Protein AF-A0A847N004-F1 (afdb_monomer)

Solvent-accessible surface area (backbone atoms only — not comparable to full-atom values): 14710 Å² total; per-residue (Å²): 108,68,41,65,79,58,73,44,60,61,60,54,52,50,46,43,52,53,26,48,40,52,33,39,75,75,58,65,40,72,88,54,76,78,58,88,82,54,52,74,67,54,53,53,53,45,54,50,20,27,63,70,52,40,75,72,11,45,68,64,54,51,54,59,49,55,48,32,73,73,62,45,57,64,92,56,49,58,38,33,96,67,40,60,55,69,101,64,70,41,46,45,25,61,45,46,36,48,36,39,22,59,65,40,82,67,69,46,58,37,38,75,77,68,44,61,78,88,49,96,88,43,38,55,48,42,25,42,49,42,55,43,39,46,35,50,46,43,38,33,52,74,68,72,43,65,74,72,68,53,48,76,60,26,66,41,95,90,41,37,60,59,52,69,74,50,50,54,48,53,35,37,56,51,12,51,53,44,17,69,73,71,75,49,94,46,49,36,66,53,39,53,51,50,13,48,48,51,56,52,51,52,52,50,50,52,27,63,79,64,76,50,82,77,96,65,66,48,69,43,62,59,45,54,69,45,29,85,61,97,54,99,60,75,40,43,38,67,54,72,57,37,46,50,30,30,52,69,42,69,78,46,99,73,55,77,80,71,73,120

Radius of gyration: 20.64 Å; Cα contacts (8 Å, |Δi|>4): 321; chains: 1; bounding box: 49×38×56 Å

Sequence (260 aa):
TRCLENGLDPVSVGSVLAWARKCRQDGLLVFLPDMQRSSAMLYLRLLDAMAFGRGTGEQLGKSLAELVSLYGGSDYAFMVQKLPLPPYDYRALPVQASLAAIGDDTLVLGELLWGNRHRRGNERRLASWALFAQTLGYAMEGVGLCPWVAISHFAHPLLHFPAFKRTKKAFAQLAELASLAEGYEIDSSWMVSYARTCLRKQRELNSRLRGKSGPYGELPDQLLVNGKSNFRSAQVVPLARLLDAYWSISSKKSYWREGK

Structure (mmCIF, N/CA/C/O backbone):
data_AF-A0A847N004-F1
#
_entry.id   AF-A0A847N004-F1
#
loop_
_atom_site.group_PDB
_atom_site.id
_atom_site.type_symbol
_atom_site.label_atom_id
_atom_site.label_alt_id
_atom_site.label_comp_id
_atom_site.label_asym_id
_atom_site.label_entity_id
_atom_site.label_seq_id
_atom_site.pdbx_PDB_ins_code
_atom_site.Cartn_x
_atom_site.Cartn_y
_atom_site.Cartn_z
_atom_site.occupancy
_atom_site.B_iso_or_equiv
_atom_site.auth_seq_id
_atom_site.auth_comp_id
_atom_site.auth_asym_id
_atom_site.auth_atom_id
_atom_site.pdbx_PDB_model_num
ATOM 1 N N . THR A 1 1 ? -5.430 16.899 8.258 1.00 75.88 1 THR A N 1
ATOM 2 C CA . THR A 1 1 ? -4.400 17.795 8.819 1.00 75.88 1 THR A CA 1
ATOM 3 C C . THR A 1 1 ? -3.912 17.299 10.166 1.00 75.88 1 THR A C 1
ATOM 5 O O . THR A 1 1 ? -2.724 17.046 10.266 1.00 75.88 1 THR A O 1
ATOM 8 N N . ARG A 1 2 ? -4.790 17.004 11.139 1.00 90.62 2 ARG A N 1
ATOM 9 C CA . ARG A 1 2 ? -4.367 16.586 12.491 1.00 90.62 2 ARG A CA 1
ATOM 10 C C . ARG A 1 2 ? -3.420 15.380 12.571 1.00 90.62 2 ARG A C 1
ATOM 12 O O . ARG A 1 2 ? -2.458 15.430 13.320 1.00 90.62 2 ARG A O 1
ATOM 19 N N . CYS A 1 3 ? -3.637 14.327 11.775 1.00 93.69 3 CYS A N 1
ATOM 20 C CA . CYS A 1 3 ? -2.689 13.203 11.732 1.00 93.69 3 CYS A CA 1
ATOM 21 C C . CYS A 1 3 ? -1.282 13.654 11.305 1.00 93.69 3 CYS A C 1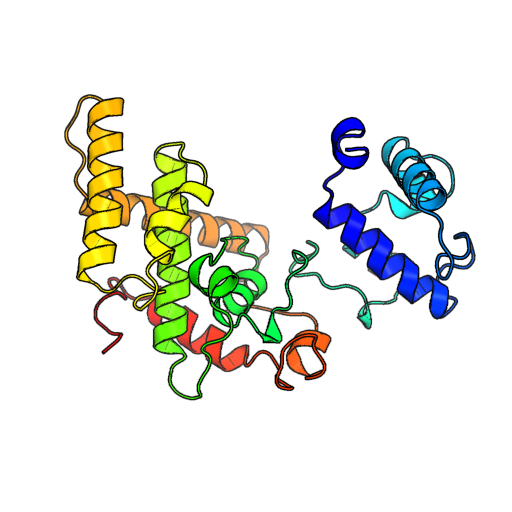
ATOM 23 O O . CYS A 1 3 ? -0.309 13.245 11.919 1.00 93.69 3 CYS A O 1
ATOM 25 N N . LEU A 1 4 ? -1.183 14.544 10.311 1.00 92.94 4 LEU A N 1
ATOM 26 C CA . LEU A 1 4 ? 0.098 15.067 9.825 1.00 92.94 4 LEU A CA 1
ATOM 27 C C . LEU A 1 4 ? 0.790 15.936 10.882 1.00 92.94 4 LEU A C 1
ATOM 29 O O . LEU A 1 4 ? 1.988 15.795 11.086 1.00 92.94 4 LEU A O 1
ATOM 33 N N . GLU A 1 5 ? 0.033 16.788 11.581 1.00 94.81 5 GLU A N 1
ATOM 34 C CA . GLU A 1 5 ? 0.546 17.617 12.687 1.00 94.81 5 GLU A CA 1
ATOM 35 C C . GLU A 1 5 ? 1.133 16.766 13.820 1.00 94.81 5 GLU A C 1
ATOM 37 O O . GLU A 1 5 ? 2.140 17.135 14.416 1.00 94.81 5 GLU A O 1
ATOM 42 N N . ASN A 1 6 ? 0.517 15.615 14.087 1.00 93.31 6 ASN A N 1
ATOM 43 C CA . ASN A 1 6 ? 0.893 14.721 15.175 1.00 93.31 6 ASN A CA 1
ATOM 44 C C . ASN A 1 6 ? 1.879 13.612 14.755 1.00 93.31 6 ASN A C 1
ATOM 46 O O . ASN A 1 6 ? 2.199 12.752 15.573 1.00 93.31 6 ASN A O 1
ATOM 50 N N . GLY A 1 7 ? 2.330 13.578 13.495 1.00 93.81 7 GLY A N 1
ATOM 51 C CA . GLY A 1 7 ? 3.219 12.522 12.990 1.00 93.81 7 GLY A CA 1
ATOM 52 C C . GLY A 1 7 ? 2.572 11.131 12.908 1.00 93.81 7 GLY A C 1
ATOM 53 O O . GLY A 1 7 ? 3.264 10.119 12.968 1.00 93.81 7 GLY A O 1
ATOM 54 N N . LEU A 1 8 ? 1.246 11.069 12.785 1.00 94.12 8 LEU A N 1
ATOM 55 C CA . LEU A 1 8 ? 0.474 9.834 12.679 1.00 94.12 8 LEU A CA 1
ATOM 56 C C . LEU A 1 8 ? 0.213 9.464 11.214 1.00 94.12 8 LEU A C 1
ATOM 58 O O . LEU A 1 8 ? -0.249 10.299 10.432 1.00 94.12 8 LEU A O 1
ATOM 62 N N . ASP A 1 9 ? 0.398 8.188 10.865 1.00 94.44 9 ASP A N 1
ATOM 63 C CA . ASP A 1 9 ? -0.035 7.662 9.567 1.00 94.44 9 ASP A CA 1
ATOM 64 C C . ASP A 1 9 ? -1.577 7.621 9.495 1.00 94.44 9 ASP A C 1
ATOM 66 O O . ASP A 1 9 ? -2.215 6.876 10.252 1.00 94.44 9 ASP A O 1
ATOM 70 N N . PRO A 1 10 ? -2.212 8.397 8.594 1.00 93.38 10 PRO A N 1
ATOM 71 C CA . PRO A 1 10 ? -3.665 8.431 8.484 1.00 93.38 10 PRO A CA 1
ATOM 72 C C . PRO A 1 10 ? -4.275 7.081 8.088 1.00 93.38 10 PRO A C 1
ATOM 74 O O . PRO A 1 10 ? -5.415 6.821 8.474 1.00 93.38 10 PRO A O 1
ATOM 77 N N . VAL A 1 11 ? -3.556 6.221 7.353 1.00 93.12 11 VAL A N 1
ATOM 78 C CA . VAL A 1 11 ? -4.071 4.898 6.959 1.00 93.12 11 VAL A CA 1
ATOM 79 C C . VAL A 1 11 ? -4.130 3.975 8.171 1.00 93.12 11 VAL A C 1
ATOM 81 O O . VAL A 1 11 ? -5.186 3.405 8.467 1.00 93.12 11 VAL A O 1
ATOM 84 N N . SER A 1 12 ? -3.031 3.874 8.917 1.00 94.44 12 SER A N 1
ATOM 85 C CA . SER A 1 12 ? -2.961 3.045 10.118 1.00 94.44 12 SER A CA 1
ATOM 86 C C . SER A 1 12 ? -3.943 3.510 11.184 1.00 94.44 12 SER A C 1
ATOM 88 O O . SER A 1 12 ? -4.726 2.708 11.696 1.00 94.44 12 SER A O 1
ATOM 90 N N . VAL A 1 13 ? -3.979 4.812 11.474 1.00 94.81 13 VAL A N 1
ATOM 91 C CA . VAL A 1 13 ? -4.887 5.348 12.493 1.00 94.81 13 VAL A CA 1
ATOM 92 C C . VAL A 1 13 ? -6.345 5.258 12.054 1.00 94.81 13 VAL A C 1
ATOM 94 O O . VAL A 1 13 ? -7.200 4.882 12.854 1.00 94.81 13 VAL A O 1
ATOM 97 N N . GLY A 1 14 ? -6.642 5.516 10.779 1.00 93.88 14 GLY A N 1
ATOM 98 C CA . GLY A 1 14 ? -7.979 5.303 10.227 1.00 93.88 14 GLY A CA 1
ATOM 99 C C . GLY A 1 14 ? -8.448 3.856 10.394 1.00 93.88 14 GLY A C 1
ATOM 100 O O . GLY A 1 14 ? -9.590 3.621 10.788 1.00 93.88 14 GLY A O 1
ATOM 101 N N . SER A 1 15 ? -7.551 2.893 10.182 1.00 95.06 15 SER A N 1
ATOM 102 C CA . SER A 1 15 ? -7.839 1.465 10.343 1.00 95.06 15 SER A CA 1
ATOM 103 C C . SER A 1 15 ? -8.070 1.075 11.803 1.00 95.06 15 SER A C 1
ATOM 105 O O . SER A 1 15 ? -9.040 0.379 12.100 1.00 95.06 15 SER A O 1
ATOM 107 N N . VAL A 1 16 ? -7.242 1.579 12.726 1.00 95.62 16 VAL A N 1
ATOM 108 C CA . VAL A 1 16 ? -7.431 1.393 14.175 1.00 95.62 16 VAL A CA 1
ATOM 109 C C . VAL A 1 16 ? -8.773 1.959 14.627 1.00 95.62 16 VAL A C 1
ATOM 111 O O . VAL A 1 16 ? -9.523 1.276 15.318 1.00 95.62 16 VAL A O 1
ATOM 114 N N . LEU A 1 17 ? -9.125 3.174 14.205 1.00 94.19 17 LEU A N 1
ATOM 115 C CA . LEU A 1 17 ? -10.390 3.807 14.579 1.00 94.19 17 LEU A CA 1
ATOM 116 C C . LEU A 1 17 ? -11.603 3.086 13.970 1.00 94.19 17 LEU A C 1
ATOM 118 O O . LEU A 1 17 ? -12.632 2.954 14.635 1.00 94.19 17 LEU A O 1
ATOM 122 N N . ALA A 1 18 ? -11.495 2.590 12.734 1.00 93.19 18 ALA A N 1
ATOM 123 C CA . ALA A 1 18 ? -12.549 1.808 12.089 1.00 93.19 18 ALA A CA 1
ATOM 124 C C . ALA A 1 18 ? -12.786 0.465 12.802 1.00 93.19 18 ALA A C 1
ATOM 126 O O . ALA A 1 18 ? -13.934 0.138 13.118 1.00 93.19 18 ALA A O 1
ATOM 127 N N . TRP A 1 19 ? -11.709 -0.264 13.115 1.00 95.44 19 TRP A N 1
ATOM 128 C CA . TRP A 1 19 ? -11.750 -1.485 13.925 1.00 95.44 19 TRP A CA 1
ATOM 129 C C . TRP A 1 19 ? -12.340 -1.200 15.309 1.00 95.44 19 TRP A C 1
ATOM 131 O O . TRP A 1 19 ? -13.322 -1.826 15.708 1.00 95.44 19 TRP A O 1
ATOM 141 N N . ALA A 1 20 ? -11.832 -0.176 15.998 1.00 94.94 20 ALA A N 1
ATOM 142 C CA . ALA A 1 20 ? -12.282 0.192 17.333 1.00 94.94 20 ALA A CA 1
ATOM 143 C C . ALA A 1 20 ? -13.770 0.561 17.352 1.00 94.94 20 ALA A C 1
ATOM 145 O O . ALA A 1 20 ? -14.485 0.217 18.292 1.00 94.94 20 ALA A O 1
ATOM 146 N N . ARG A 1 21 ? -14.276 1.213 16.295 1.00 93.81 21 ARG A N 1
ATOM 147 C CA . ARG A 1 21 ? -15.702 1.540 16.169 1.00 93.81 21 ARG A CA 1
ATOM 148 C C . ARG A 1 21 ? -16.550 0.280 16.140 1.00 93.81 21 ARG A C 1
ATOM 150 O O . ARG A 1 21 ? -17.564 0.237 16.829 1.00 93.81 21 ARG A O 1
ATOM 157 N N . LYS A 1 22 ? -16.150 -0.727 15.362 1.00 93.25 22 LYS A N 1
ATOM 158 C CA . LYS A 1 22 ? -16.869 -2.002 15.261 1.00 93.25 22 LYS A CA 1
ATOM 159 C C . LYS A 1 22 ? -16.771 -2.823 16.538 1.00 93.25 22 LYS A C 1
ATOM 161 O O . LYS A 1 22 ? -17.801 -3.184 17.093 1.00 93.25 22 LYS A O 1
ATOM 166 N N . CYS A 1 23 ? -15.579 -2.972 17.100 1.00 94.31 23 CYS A N 1
ATOM 167 C CA . CYS A 1 23 ? -15.401 -3.651 18.382 1.00 94.31 23 CYS A CA 1
ATOM 168 C C . CYS A 1 23 ? -16.174 -2.964 19.519 1.00 94.31 23 CYS A C 1
ATOM 170 O O . CYS A 1 23 ? -16.703 -3.631 20.406 1.00 94.31 23 CYS A O 1
ATOM 172 N N . ARG A 1 24 ? -16.302 -1.629 19.494 1.00 93.19 24 ARG A N 1
ATOM 173 C CA . ARG A 1 24 ? -17.131 -0.892 20.456 1.00 93.19 24 ARG A CA 1
ATOM 174 C C . ARG A 1 24 ? -18.626 -1.157 20.281 1.00 93.19 24 ARG A C 1
ATOM 176 O O . ARG A 1 24 ? -19.325 -1.198 21.295 1.00 93.19 24 ARG A O 1
ATOM 183 N N . GLN A 1 25 ? -19.103 -1.299 19.037 1.00 91.19 25 GLN A N 1
ATOM 184 C CA . GLN A 1 25 ? -20.491 -1.675 18.724 1.00 91.19 25 GLN A CA 1
ATOM 185 C C . GLN A 1 25 ? -20.829 -3.057 19.293 1.00 91.19 25 GLN A C 1
ATOM 187 O O . GLN A 1 25 ? -21.919 -3.228 19.830 1.00 91.19 25 GLN A O 1
ATOM 192 N N . ASP A 1 26 ? -19.861 -3.970 19.272 1.00 91.69 26 ASP A N 1
ATOM 193 C CA . ASP A 1 26 ? -20.005 -5.346 19.759 1.00 91.69 26 ASP A CA 1
ATOM 194 C C . ASP A 1 26 ? -19.694 -5.506 21.260 1.00 91.69 26 ASP A C 1
ATOM 196 O O . ASP A 1 26 ? -19.767 -6.603 21.804 1.00 91.69 26 ASP A O 1
ATOM 200 N N . GLY A 1 27 ? -19.344 -4.416 21.951 1.00 91.00 27 GLY A N 1
ATOM 201 C CA . GLY A 1 27 ? -19.122 -4.403 23.400 1.00 91.00 27 GLY A CA 1
ATOM 202 C C . GLY A 1 27 ? -17.706 -4.758 23.874 1.00 91.00 27 GLY A C 1
ATOM 203 O O . GLY A 1 27 ? -17.477 -4.755 25.078 1.00 91.00 27 GLY A O 1
ATOM 204 N N . LEU A 1 28 ? -16.735 -4.990 22.981 1.00 88.62 28 LEU A N 1
ATOM 205 C CA . LEU A 1 28 ? -15.357 -5.378 23.344 1.00 88.62 28 LEU A CA 1
ATOM 206 C C . LEU A 1 28 ? -14.518 -4.227 23.932 1.00 88.62 28 LEU A C 1
ATOM 208 O O . LEU A 1 28 ? -13.623 -4.456 24.739 1.00 88.62 28 LEU A O 1
ATOM 212 N N . LEU A 1 29 ? -14.800 -2.976 23.552 1.00 91.62 29 LEU A N 1
ATOM 213 C CA . LEU A 1 29 ? -13.988 -1.802 23.920 1.00 91.62 29 LEU A CA 1
ATOM 214 C C . LEU A 1 29 ? -14.751 -0.812 24.806 1.00 91.62 29 LEU A C 1
ATOM 216 O O . LEU A 1 29 ? -14.812 0.374 24.501 1.00 91.62 29 LEU A O 1
ATOM 220 N N . VAL A 1 30 ? -15.368 -1.277 25.896 1.00 89.38 30 VAL A N 1
ATOM 221 C CA . VAL A 1 30 ? -16.266 -0.455 26.743 1.00 89.38 30 VAL A CA 1
ATOM 222 C C . VAL A 1 30 ? -15.601 0.819 27.285 1.00 89.38 30 VAL A C 1
ATOM 224 O O . VAL A 1 30 ? -16.284 1.820 27.489 1.00 89.38 30 VAL A O 1
ATOM 227 N N . PHE A 1 31 ? -14.276 0.809 27.451 1.00 88.38 31 PHE A N 1
ATOM 228 C CA . PHE A 1 31 ? -13.486 1.968 27.876 1.00 88.38 31 PHE A CA 1
ATOM 229 C C . PHE A 1 31 ? -13.489 3.126 26.865 1.00 88.38 31 PHE A C 1
ATOM 231 O O . PHE A 1 31 ? -13.173 4.259 27.228 1.00 88.38 31 PHE A O 1
ATOM 238 N N . LEU A 1 32 ? -13.820 2.864 25.595 1.00 90.00 32 LEU A N 1
ATOM 239 C CA . LEU A 1 32 ? -13.938 3.910 24.591 1.00 90.00 32 LEU A CA 1
ATOM 240 C C . LEU A 1 32 ? -15.289 4.627 24.694 1.00 90.00 32 LEU A C 1
ATOM 242 O O . LEU A 1 32 ? -16.324 3.991 24.941 1.00 90.00 32 LEU A O 1
ATOM 246 N N . PRO A 1 33 ? -15.303 5.945 24.420 1.00 87.19 33 PRO A N 1
ATOM 247 C CA . PRO A 1 33 ? -16.544 6.687 24.254 1.00 87.19 33 PRO A CA 1
ATOM 248 C C . PRO A 1 33 ? -17.387 6.082 23.126 1.00 87.19 33 PRO A C 1
ATOM 250 O O . PRO A 1 33 ? -16.871 5.399 22.239 1.00 87.19 33 PRO A O 1
ATOM 253 N N . ASP A 1 34 ? -18.695 6.345 23.141 1.00 85.38 34 ASP A N 1
ATOM 254 C CA . ASP A 1 34 ? -19.564 5.892 22.058 1.00 85.38 34 ASP A CA 1
ATOM 255 C C . ASP A 1 34 ? -19.133 6.524 20.723 1.00 85.38 34 ASP A C 1
ATOM 257 O O . ASP A 1 34 ? -19.243 7.733 20.503 1.00 85.38 34 ASP A O 1
ATOM 261 N N . MET A 1 35 ? -18.631 5.676 19.824 1.00 82.88 35 MET A N 1
ATOM 262 C CA . MET A 1 35 ? -18.169 6.073 18.497 1.00 82.88 35 MET A CA 1
ATOM 263 C C . MET A 1 35 ? -19.250 5.908 17.415 1.00 82.88 35 MET A C 1
ATOM 265 O O . MET A 1 35 ? -18.986 6.128 16.232 1.00 82.88 35 MET A O 1
ATOM 269 N N . GLN A 1 36 ? -20.480 5.511 17.770 1.00 74.62 36 GLN A N 1
ATOM 270 C CA . GLN A 1 36 ? -21.579 5.379 16.810 1.00 74.62 36 GLN A CA 1
ATOM 271 C C . GLN A 1 36 ? -22.090 6.743 16.336 1.00 74.62 36 GLN A C 1
ATOM 273 O O . GLN A 1 36 ? -22.257 6.935 15.129 1.00 74.62 36 GLN A O 1
ATOM 278 N N . ARG A 1 37 ? -22.275 7.682 17.274 1.00 70.88 37 ARG A N 1
ATOM 279 C CA . ARG A 1 37 ? -22.692 9.081 17.051 1.00 70.88 37 ARG A CA 1
ATOM 280 C C . ARG A 1 37 ? -21.532 10.061 17.265 1.00 70.88 37 ARG A C 1
ATOM 282 O O . ARG A 1 37 ? -21.695 11.140 17.826 1.00 70.88 37 ARG A O 1
ATOM 289 N N . SER A 1 38 ? -20.334 9.657 16.860 1.00 70.00 38 SER A N 1
ATOM 290 C CA . SER A 1 38 ? -19.106 10.420 17.079 1.00 70.00 38 SER A CA 1
ATOM 291 C C . SER A 1 38 ? -19.111 11.748 16.318 1.00 70.00 38 SER A C 1
ATOM 293 O O . SER A 1 38 ? -19.273 11.758 15.096 1.00 70.00 38 SER A O 1
ATOM 295 N N . SER A 1 39 ? -18.850 12.850 17.021 1.00 82.50 39 SER A N 1
ATOM 296 C CA . SER A 1 39 ? -18.537 14.138 16.400 1.00 82.50 39 SER A CA 1
ATOM 297 C C . SER A 1 39 ? -17.100 14.152 15.866 1.00 82.50 39 SER A C 1
ATOM 299 O O . SER A 1 39 ? -16.238 13.417 16.353 1.00 82.50 39 SER A O 1
ATOM 301 N N . ALA A 1 40 ? -16.803 15.028 14.901 1.00 87.75 40 ALA A N 1
ATOM 302 C CA . ALA A 1 40 ? -15.429 15.243 14.431 1.00 87.75 40 ALA A CA 1
ATOM 303 C C . ALA A 1 40 ? -14.470 15.586 15.590 1.00 87.75 40 ALA A C 1
ATOM 305 O O . ALA A 1 40 ? -13.330 15.130 15.617 1.00 87.75 40 ALA A O 1
ATOM 306 N N . MET A 1 41 ? -14.966 16.315 16.596 1.00 89.62 41 MET A N 1
ATOM 307 C CA . MET A 1 41 ? -14.215 16.675 17.799 1.00 89.62 41 MET A CA 1
ATOM 308 C C . MET A 1 41 ? -13.776 15.455 18.619 1.00 89.62 41 MET A C 1
ATOM 310 O O . MET A 1 41 ? -12.682 15.459 19.179 1.00 89.62 41 MET A O 1
ATOM 314 N N . LEU A 1 42 ? -14.599 14.401 18.681 1.00 90.50 42 LEU A N 1
ATOM 315 C CA . LEU A 1 42 ? -14.232 13.166 19.375 1.00 90.50 42 LEU A CA 1
ATOM 316 C C . LEU A 1 42 ? -13.004 12.520 18.729 1.00 90.50 42 LEU A C 1
ATOM 318 O O . LEU A 1 42 ? -12.052 12.185 19.428 1.00 90.50 42 LEU A O 1
ATOM 322 N N . TYR A 1 43 ? -13.008 12.396 17.399 1.00 91.38 43 TYR A N 1
ATOM 323 C CA . TYR A 1 43 ? -11.869 11.837 16.676 1.00 91.38 43 TYR A CA 1
ATOM 324 C C . TYR A 1 43 ? -10.623 12.701 16.833 1.00 91.38 43 TYR A C 1
ATOM 326 O O . TYR A 1 43 ? -9.567 12.150 17.098 1.00 91.38 43 TYR A O 1
ATOM 334 N N . LEU A 1 44 ? -10.729 14.033 16.763 1.00 92.69 44 LEU A N 1
ATOM 335 C CA . LEU A 1 44 ? -9.575 14.915 16.991 1.00 92.69 44 LEU A CA 1
ATOM 336 C C . LEU A 1 44 ? -8.940 14.689 18.372 1.00 92.69 44 LEU A C 1
ATOM 338 O O . LEU A 1 44 ? -7.725 14.552 18.470 1.00 92.69 44 LEU A O 1
ATOM 342 N N . ARG A 1 45 ? -9.756 14.561 19.424 1.00 91.56 45 ARG A N 1
ATOM 343 C CA . ARG A 1 45 ? -9.262 14.259 20.777 1.00 91.56 45 ARG A CA 1
ATOM 344 C C . ARG A 1 45 ? -8.620 12.878 20.876 1.00 91.56 45 ARG A C 1
ATOM 346 O O . ARG A 1 45 ? -7.619 12.738 21.568 1.00 91.56 45 ARG A O 1
ATOM 353 N N . LEU A 1 46 ? -9.177 11.871 20.200 1.00 92.69 46 LEU A N 1
ATOM 354 C CA . LEU A 1 46 ? -8.581 10.534 20.147 1.00 92.69 46 LEU A CA 1
ATOM 355 C C . LEU A 1 46 ? -7.241 10.546 19.405 1.00 92.69 46 LEU A C 1
ATOM 357 O O . LEU A 1 46 ? -6.291 9.947 19.891 1.00 92.69 46 LEU A O 1
ATOM 361 N N . LEU A 1 47 ? -7.141 11.267 18.285 1.00 94.38 47 LEU A N 1
ATOM 362 C CA . LEU A 1 47 ? -5.888 11.438 17.545 1.00 94.38 47 LEU A CA 1
ATOM 363 C C . LEU A 1 47 ? -4.808 12.087 18.416 1.00 94.38 47 LEU A C 1
ATOM 365 O O . LEU A 1 47 ? -3.666 11.635 18.414 1.00 94.38 47 LEU A O 1
ATOM 369 N N . ASP A 1 48 ? -5.169 13.111 19.189 1.00 94.75 48 ASP A N 1
ATOM 370 C CA . ASP A 1 48 ? -4.246 13.753 20.129 1.00 94.75 48 ASP A CA 1
ATOM 371 C C . ASP A 1 48 ? -3.845 12.807 21.256 1.00 94.75 48 ASP A C 1
ATOM 373 O O . ASP A 1 48 ? -2.667 12.672 21.577 1.00 94.75 48 ASP A O 1
ATOM 377 N N . ALA A 1 49 ? -4.813 12.105 21.840 1.00 94.00 49 ALA A N 1
ATOM 378 C CA . ALA A 1 49 ? -4.553 11.137 22.891 1.00 94.00 49 ALA A CA 1
ATOM 379 C C . ALA A 1 49 ? -3.613 10.018 22.414 1.00 94.00 49 ALA A C 1
ATOM 381 O O . ALA A 1 49 ? -2.719 9.633 23.163 1.00 94.00 49 ALA A O 1
ATOM 382 N N . MET A 1 50 ? -3.802 9.509 21.190 1.00 95.12 50 MET A N 1
ATOM 383 C CA . MET A 1 50 ? -2.940 8.491 20.579 1.00 95.12 50 MET A CA 1
ATOM 384 C C . MET A 1 50 ? -1.522 9.020 20.371 1.00 95.12 50 MET A C 1
ATOM 386 O O . MET A 1 50 ? -0.564 8.366 20.769 1.00 95.12 50 MET A O 1
ATOM 390 N N . ALA A 1 51 ? -1.389 10.223 19.808 1.00 94.88 51 ALA A N 1
ATOM 391 C CA . ALA A 1 51 ? -0.091 10.841 19.550 1.00 94.88 51 ALA A CA 1
ATOM 392 C C . ALA A 1 51 ? 0.712 11.107 20.831 1.00 94.88 51 ALA A C 1
ATOM 394 O O . ALA A 1 51 ? 1.920 10.897 20.863 1.00 94.88 51 ALA A O 1
ATOM 395 N N . PHE A 1 52 ? 0.041 11.553 21.897 1.00 94.38 52 PHE A N 1
ATOM 396 C CA . PHE A 1 52 ? 0.685 11.868 23.174 1.00 94.38 52 PHE A CA 1
ATOM 397 C C . PHE A 1 52 ? 0.704 10.700 24.170 1.00 94.38 52 PHE A C 1
ATOM 399 O O . PHE A 1 52 ? 1.175 10.891 25.290 1.00 94.38 52 PHE A O 1
ATOM 406 N N . GLY A 1 53 ? 0.166 9.530 23.809 1.00 93.06 53 GLY A N 1
ATOM 407 C CA . GLY A 1 53 ? 0.082 8.366 24.697 1.00 93.06 53 GLY A CA 1
ATOM 408 C C . GLY A 1 53 ? -0.692 8.643 25.990 1.00 93.06 53 GLY A C 1
ATOM 409 O O . GLY A 1 53 ? -0.234 8.292 27.071 1.00 93.06 53 GLY A O 1
ATOM 410 N N . ARG A 1 54 ? -1.840 9.330 25.911 1.00 91.94 54 ARG A N 1
ATOM 411 C CA . ARG A 1 54 ? -2.623 9.749 27.090 1.00 91.94 54 ARG A CA 1
ATOM 412 C C . ARG 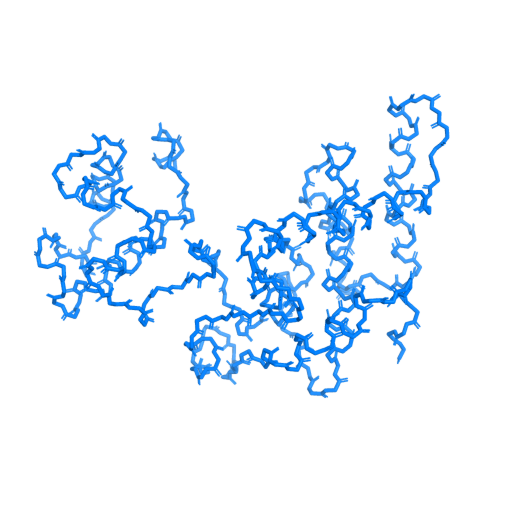A 1 54 ? -3.941 8.994 27.202 1.00 91.94 54 ARG A C 1
ATOM 414 O O . ARG A 1 54 ? -4.733 8.980 26.261 1.00 91.94 54 ARG A O 1
ATOM 421 N N . GLY A 1 55 ? -4.230 8.453 28.385 1.00 88.38 55 GLY A N 1
ATOM 422 C CA . GLY A 1 55 ? -5.519 7.827 28.693 1.00 88.38 55 GLY A CA 1
ATOM 423 C C . GLY A 1 55 ? -5.875 6.717 27.700 1.00 88.38 55 GLY A C 1
ATOM 424 O O . GLY A 1 55 ? -5.081 5.816 27.455 1.00 88.38 55 GLY A O 1
ATOM 425 N N . THR A 1 56 ? -7.050 6.798 27.070 1.00 85.81 56 THR A N 1
ATOM 426 C CA . THR A 1 56 ? -7.476 5.821 26.047 1.00 85.81 56 THR A CA 1
ATOM 427 C C . THR A 1 56 ? -6.570 5.794 24.813 1.00 85.81 56 THR A C 1
ATOM 429 O O . THR A 1 56 ? -6.514 4.787 24.109 1.00 85.81 56 THR A O 1
ATOM 432 N N . GLY A 1 57 ? -5.834 6.876 24.554 1.00 85.25 57 GLY A N 1
ATOM 433 C CA . GLY A 1 57 ? -4.873 6.956 23.465 1.00 85.25 57 GLY A CA 1
ATOM 434 C C . GLY A 1 57 ? -3.603 6.142 23.691 1.00 85.25 57 GLY A C 1
ATOM 435 O O . GLY A 1 57 ? -3.037 5.661 22.721 1.00 85.25 57 GLY A O 1
ATOM 436 N N . GLU A 1 58 ? -3.198 5.897 24.940 1.00 89.38 58 GLU A N 1
ATOM 437 C CA . GLU A 1 58 ? -2.104 4.961 25.246 1.00 89.38 58 GLU A CA 1
ATOM 438 C C . GLU A 1 58 ? -2.465 3.538 24.801 1.00 89.38 58 GLU A C 1
ATOM 440 O O . GLU A 1 58 ? -1.653 2.813 24.229 1.00 89.38 58 GLU A O 1
ATOM 445 N N . GLN A 1 59 ? -3.727 3.156 25.011 1.00 89.88 59 GLN A N 1
ATOM 446 C CA . GLN A 1 59 ? -4.234 1.852 24.603 1.00 89.88 59 GLN A CA 1
ATOM 447 C C . GLN A 1 59 ? -4.335 1.765 23.082 1.00 89.88 59 GLN A C 1
ATOM 449 O O . GLN A 1 59 ? -3.834 0.805 22.510 1.00 89.88 59 GLN A O 1
ATOM 454 N N . LEU A 1 60 ? -4.928 2.774 22.431 1.00 92.50 60 LEU A N 1
ATOM 455 C CA . LEU A 1 60 ? -5.118 2.809 20.976 1.00 92.50 60 LEU A CA 1
ATOM 456 C C . LEU A 1 60 ? -3.852 3.130 20.170 1.00 92.50 60 LEU A C 1
ATOM 458 O O . LEU A 1 60 ? -3.836 2.875 18.972 1.00 92.50 60 LEU A O 1
ATOM 462 N N . GLY A 1 61 ? -2.803 3.668 20.792 1.00 91.69 61 GLY A N 1
ATOM 463 C CA . GLY A 1 61 ? -1.540 4.026 20.137 1.00 91.69 61 GLY A CA 1
ATOM 464 C C . GLY A 1 61 ? -0.684 2.831 19.700 1.00 91.69 61 GLY A C 1
ATOM 465 O O . GLY A 1 61 ? 0.378 3.025 19.114 1.00 91.69 61 GLY A O 1
ATOM 466 N N . LYS A 1 62 ? -1.130 1.601 19.977 1.00 93.25 62 LYS A N 1
ATOM 467 C CA . LYS A 1 62 ? -0.475 0.349 19.573 1.00 93.25 62 LYS A CA 1
ATOM 468 C C . LYS A 1 62 ? -0.781 -0.015 18.120 1.00 93.25 62 LYS A C 1
ATOM 470 O O . LYS A 1 62 ? -1.728 0.492 17.516 1.00 93.25 62 LYS A O 1
ATOM 475 N N . SER A 1 63 ? -0.003 -0.939 17.555 1.00 94.00 63 SER A N 1
ATOM 476 C CA . SER A 1 63 ? -0.276 -1.449 16.207 1.00 94.00 63 SER A CA 1
ATOM 477 C C . SER A 1 63 ? -1.628 -2.175 16.150 1.00 94.00 63 SER A C 1
ATOM 479 O O . SER A 1 63 ? -2.049 -2.806 17.120 1.00 94.00 63 SER A O 1
ATOM 481 N N . LEU A 1 64 ? -2.316 -2.137 15.001 1.00 96.06 64 LEU A N 1
ATOM 482 C CA . LEU A 1 64 ? -3.605 -2.828 14.842 1.00 96.06 64 LEU A CA 1
ATOM 483 C C . LEU A 1 64 ? -3.493 -4.327 15.165 1.00 96.06 64 LEU A C 1
ATOM 485 O O . LEU A 1 64 ? -4.379 -4.888 15.802 1.00 96.06 64 LEU A O 1
ATOM 489 N N . ALA A 1 65 ? -2.388 -4.967 14.778 1.00 95.94 65 ALA A N 1
ATOM 490 C CA . ALA A 1 65 ? -2.146 -6.372 15.085 1.00 95.94 65 ALA A CA 1
ATOM 491 C C . ALA A 1 65 ? -2.037 -6.639 16.597 1.00 95.94 65 ALA A C 1
ATOM 493 O O . ALA A 1 65 ? -2.595 -7.621 17.085 1.00 95.94 65 ALA A O 1
ATOM 494 N N . GLU A 1 66 ? -1.360 -5.764 17.345 1.00 96.38 66 GLU A N 1
ATOM 495 C CA . GLU A 1 66 ? -1.305 -5.851 18.809 1.00 96.38 66 GLU A CA 1
ATOM 496 C C . GLU A 1 66 ? -2.678 -5.626 19.438 1.00 96.38 66 GLU A C 1
ATOM 498 O O . GLU A 1 66 ? -3.075 -6.379 20.322 1.00 96.38 66 GLU A O 1
ATOM 503 N N . LEU A 1 67 ? -3.432 -4.633 18.962 1.00 95.88 67 LEU A N 1
ATOM 504 C CA . LEU A 1 67 ? -4.778 -4.346 19.457 1.00 95.88 67 LEU A CA 1
ATOM 505 C C . LEU A 1 67 ? -5.724 -5.533 19.270 1.00 95.88 67 LEU A C 1
ATOM 507 O O . LEU A 1 67 ? -6.434 -5.904 20.201 1.00 95.88 67 LEU A O 1
ATOM 511 N N . VAL A 1 68 ? -5.693 -6.166 18.098 1.00 96.25 68 VAL A N 1
ATOM 512 C CA . VAL A 1 68 ? -6.484 -7.369 17.810 1.00 96.25 68 VAL A CA 1
ATOM 513 C C . VAL A 1 68 ? -6.052 -8.532 18.699 1.00 96.25 68 VAL A C 1
ATOM 515 O O . VAL A 1 68 ? -6.901 -9.261 19.203 1.00 96.25 68 VAL A O 1
ATOM 518 N N . SER A 1 69 ? -4.750 -8.689 18.948 1.00 96.19 69 SER A N 1
ATOM 519 C CA . SER A 1 69 ? -4.250 -9.716 19.867 1.00 96.19 69 SER A CA 1
ATOM 520 C C . SER A 1 69 ? -4.673 -9.477 21.320 1.00 96.19 69 SER A C 1
ATOM 522 O O . SER A 1 69 ? -4.823 -10.444 22.060 1.00 96.19 69 SER A O 1
ATOM 524 N N . LEU A 1 70 ? -4.822 -8.219 21.742 1.00 94.81 70 LEU A N 1
ATOM 525 C CA . LEU A 1 70 ? -5.178 -7.851 23.115 1.00 94.81 70 LEU A CA 1
ATOM 526 C C . LEU A 1 70 ? -6.691 -7.866 23.363 1.00 94.81 70 LEU A C 1
ATOM 528 O O . LEU A 1 70 ? -7.126 -8.258 24.441 1.00 94.81 70 LEU A O 1
ATOM 532 N N . TYR A 1 71 ? -7.483 -7.421 22.385 1.00 95.19 71 TYR A N 1
ATOM 533 C CA . TYR A 1 71 ? -8.911 -7.137 22.563 1.00 95.19 71 TYR A CA 1
ATOM 534 C C . TYR A 1 71 ? -9.834 -7.927 21.620 1.00 95.19 71 TYR A C 1
ATOM 536 O O . TYR A 1 71 ? -11.054 -7.831 21.740 1.00 95.19 71 TYR A O 1
ATOM 544 N N . GLY A 1 72 ? -9.288 -8.703 20.680 1.00 94.88 72 GLY A N 1
ATOM 545 C CA . GLY A 1 72 ? -10.059 -9.473 19.704 1.00 94.88 72 GLY A CA 1
ATOM 546 C C . GLY A 1 72 ? -10.570 -8.643 18.518 1.00 94.88 72 GLY A C 1
ATOM 547 O O . GLY A 1 72 ? -9.978 -7.640 18.118 1.00 94.88 72 GLY A O 1
ATOM 548 N N . GLY A 1 73 ? -11.672 -9.085 17.904 1.00 93.88 73 GLY A N 1
ATOM 549 C CA . GLY A 1 73 ? -12.271 -8.406 16.748 1.00 93.88 73 GLY A CA 1
ATOM 550 C C . GLY A 1 73 ? -11.485 -8.575 15.444 1.00 93.88 73 GLY A C 1
ATOM 551 O O . GLY A 1 73 ? -11.418 -7.643 14.641 1.00 93.88 73 GLY A O 1
ATOM 552 N N . SER A 1 74 ? -10.883 -9.749 15.230 1.00 93.44 74 SER A N 1
ATOM 553 C CA . SER A 1 74 ? -10.163 -10.097 13.994 1.00 93.44 74 SER A CA 1
ATOM 554 C C . SER A 1 74 ? -11.016 -9.918 12.738 1.00 93.44 74 SER A C 1
ATOM 556 O O . SER A 1 74 ? -10.498 -9.508 11.704 1.00 93.44 74 SER A O 1
ATOM 558 N N . ASP A 1 75 ? -12.328 -10.130 12.846 1.00 91.25 75 ASP A N 1
ATOM 559 C CA . ASP A 1 75 ? -13.274 -9.991 11.735 1.00 91.25 75 ASP A CA 1
ATOM 560 C C . ASP A 1 75 ? -13.333 -8.561 11.185 1.00 91.25 75 ASP A C 1
ATOM 562 O O . ASP A 1 75 ? -13.649 -8.354 10.016 1.00 91.25 75 ASP A O 1
ATOM 566 N N . TYR A 1 76 ? -13.007 -7.564 12.012 1.00 92.50 76 TYR A N 1
ATOM 567 C CA . TYR A 1 76 ? -13.001 -6.148 11.641 1.00 92.50 76 TYR A CA 1
ATOM 568 C C . TYR A 1 76 ? -11.604 -5.614 11.322 1.00 92.50 76 TYR A C 1
ATOM 570 O O . TYR A 1 76 ? -11.458 -4.440 10.977 1.00 92.50 76 TYR A O 1
ATOM 578 N N . ALA A 1 77 ? -10.573 -6.449 11.447 1.00 94.38 77 ALA A N 1
ATOM 579 C CA . ALA A 1 77 ? -9.187 -6.060 11.255 1.00 94.38 77 ALA A CA 1
ATOM 580 C C . ALA A 1 77 ? -8.734 -6.343 9.820 1.00 94.38 77 ALA A C 1
ATOM 582 O O . ALA A 1 77 ? -8.231 -7.416 9.489 1.00 94.38 77 ALA A O 1
ATOM 583 N N . PHE A 1 78 ? -8.890 -5.346 8.952 1.00 94.50 78 PHE A N 1
ATOM 584 C CA . PHE A 1 78 ? -8.435 -5.424 7.566 1.00 94.50 78 PHE A CA 1
ATOM 585 C C . PHE A 1 78 ? -6.928 -5.168 7.497 1.00 94.50 78 PHE A C 1
ATOM 587 O O . PHE A 1 78 ? -6.486 -4.037 7.309 1.00 94.50 78 PHE A O 1
ATOM 594 N N . MET A 1 79 ? -6.137 -6.223 7.673 1.00 95.00 79 MET A N 1
ATOM 595 C CA . MET A 1 79 ? -4.677 -6.164 7.651 1.00 95.00 79 MET A CA 1
ATOM 596 C C . MET A 1 79 ? -4.074 -7.359 6.916 1.00 95.00 79 MET A C 1
ATOM 598 O O . MET A 1 79 ? -4.656 -8.441 6.885 1.00 95.00 79 MET A O 1
ATOM 602 N N . VAL A 1 80 ? -2.885 -7.159 6.354 1.00 94.19 80 VAL A N 1
ATOM 603 C CA . VAL A 1 80 ? -2.036 -8.215 5.793 1.00 94.19 80 VAL A CA 1
ATOM 604 C C . VAL A 1 80 ? -0.665 -8.080 6.430 1.00 94.19 80 VAL A C 1
ATOM 606 O O . VAL A 1 80 ? -0.120 -6.981 6.503 1.00 94.19 80 VAL A O 1
ATOM 609 N N . GLN A 1 81 ? -0.107 -9.185 6.935 1.00 90.06 81 GLN A N 1
ATOM 610 C CA . GLN A 1 81 ? 1.227 -9.191 7.551 1.00 90.06 81 GLN A CA 1
ATOM 611 C C . GLN A 1 81 ? 1.400 -8.131 8.652 1.00 90.06 81 GLN A C 1
ATOM 613 O O . GLN A 1 81 ? 2.446 -7.493 8.758 1.00 90.06 81 GLN A O 1
ATOM 618 N N . LYS A 1 82 ? 0.366 -7.969 9.488 1.00 91.94 82 LYS A N 1
ATOM 619 C CA . LYS A 1 82 ? 0.287 -6.999 10.598 1.00 91.94 82 LYS A CA 1
ATOM 620 C C . LYS A 1 82 ? 0.203 -5.524 10.182 1.00 91.94 82 LYS A C 1
ATOM 622 O O . LYS A 1 82 ? 0.111 -4.671 11.062 1.00 91.94 82 LYS A O 1
ATOM 627 N N . LEU A 1 83 ? 0.190 -5.222 8.885 1.00 92.44 83 LEU A N 1
ATOM 628 C CA . LEU A 1 83 ? -0.008 -3.870 8.374 1.00 92.44 83 LEU A CA 1
ATOM 629 C C . LEU A 1 83 ? -1.459 -3.679 7.926 1.00 92.44 83 LEU A C 1
ATOM 631 O O . LEU A 1 83 ? -1.989 -4.527 7.200 1.00 92.44 83 LEU A O 1
ATOM 635 N N . PRO A 1 84 ? -2.122 -2.589 8.346 1.00 95.00 84 PRO A N 1
ATOM 636 C CA . PRO A 1 84 ? -3.460 -2.281 7.873 1.00 95.00 84 PRO A CA 1
ATOM 637 C C . PRO A 1 84 ? -3.498 -2.099 6.358 1.00 95.00 84 PRO A C 1
ATOM 639 O O . PRO A 1 84 ? -2.599 -1.508 5.759 1.00 95.00 84 PRO A O 1
ATOM 642 N N . LEU A 1 85 ? -4.559 -2.601 5.735 1.00 94.62 85 LEU A N 1
ATOM 643 C CA . LEU A 1 85 ? -4.775 -2.412 4.311 1.00 94.62 85 LEU A CA 1
ATOM 644 C C . LEU A 1 85 ? -5.202 -0.962 4.025 1.00 94.62 85 LEU A C 1
ATOM 646 O O . LEU A 1 85 ? -6.063 -0.428 4.728 1.00 94.62 85 LEU A O 1
ATOM 650 N N . PRO A 1 86 ? -4.689 -0.342 2.946 1.00 92.69 86 PRO A N 1
ATOM 651 C CA . PRO A 1 86 ? -5.235 0.906 2.426 1.00 92.69 86 PRO A CA 1
ATOM 652 C C . PRO A 1 86 ? -6.755 0.830 2.193 1.00 92.69 86 PRO A C 1
ATOM 654 O O . PRO A 1 86 ? -7.263 -0.262 1.907 1.00 92.69 86 PRO A O 1
ATOM 657 N N . PRO A 1 87 ? -7.480 1.968 2.259 1.00 90.81 87 PRO A N 1
ATOM 658 C CA . PRO A 1 87 ? -8.945 2.029 2.267 1.00 90.81 87 PRO A CA 1
ATOM 659 C C . PRO A 1 87 ? -9.557 1.829 0.870 1.00 90.81 87 PRO A C 1
ATOM 661 O O . PRO A 1 87 ? -10.337 2.645 0.378 1.00 90.81 87 PRO A O 1
ATOM 664 N N . TYR A 1 88 ? -9.198 0.728 0.220 1.00 91.06 88 TYR A N 1
ATOM 665 C CA . TYR A 1 88 ? -9.742 0.299 -1.055 1.00 91.06 88 TYR A CA 1
ATOM 666 C C . TYR A 1 88 ? -10.679 -0.890 -0.861 1.00 91.06 88 TYR A C 1
ATOM 668 O O . TYR A 1 88 ? -10.447 -1.762 -0.024 1.00 91.06 88 TYR A O 1
ATOM 676 N N . ASP A 1 89 ? -11.717 -0.974 -1.691 1.00 91.06 89 ASP A N 1
ATOM 677 C CA . ASP A 1 89 ? -12.509 -2.195 -1.778 1.00 91.06 89 ASP A CA 1
ATOM 678 C C . ASP A 1 89 ? -11.851 -3.176 -2.757 1.00 91.06 89 ASP A C 1
ATOM 680 O O . ASP A 1 89 ? -12.119 -3.178 -3.962 1.00 91.06 89 ASP A O 1
ATOM 684 N N . TYR A 1 90 ? -10.969 -4.021 -2.222 1.00 93.06 90 TYR A N 1
ATOM 685 C CA . TYR A 1 90 ? -10.183 -5.002 -2.979 1.00 93.06 90 TYR A CA 1
ATOM 686 C C . TYR A 1 90 ? -11.028 -5.983 -3.798 1.00 93.06 90 TYR A C 1
ATOM 688 O O . TYR A 1 90 ? -10.543 -6.540 -4.781 1.00 93.06 90 TYR A O 1
ATOM 696 N N . ARG A 1 91 ? -12.312 -6.162 -3.463 1.00 91.69 91 ARG A N 1
ATOM 697 C CA . ARG A 1 91 ? -13.229 -7.016 -4.233 1.00 91.69 91 ARG A CA 1
ATOM 698 C C . ARG A 1 91 ? -13.437 -6.496 -5.652 1.00 91.69 91 ARG A C 1
ATOM 700 O O . ARG A 1 91 ? -13.672 -7.288 -6.558 1.00 91.69 91 ARG A O 1
ATOM 707 N N . ALA A 1 92 ? -13.321 -5.184 -5.857 1.00 90.81 92 ALA A N 1
ATOM 708 C CA . ALA A 1 92 ? -13.385 -4.544 -7.168 1.00 90.81 92 ALA A CA 1
ATOM 709 C C . ALA A 1 92 ? -12.016 -4.291 -7.808 1.00 90.81 92 ALA A C 1
ATOM 711 O O . ALA A 1 92 ? -11.958 -3.707 -8.888 1.00 90.81 92 ALA A O 1
ATOM 712 N N . LEU A 1 93 ? -10.931 -4.718 -7.166 1.00 93.25 93 LEU A N 1
ATOM 713 C CA . LEU A 1 93 ? -9.570 -4.414 -7.587 1.00 93.25 93 LEU A CA 1
ATOM 714 C C . LEU A 1 93 ? -8.709 -5.689 -7.521 1.00 93.25 93 LEU A C 1
ATOM 716 O O . LEU A 1 93 ? -7.845 -5.799 -6.654 1.00 93.25 93 LEU A O 1
ATOM 720 N N . PRO A 1 94 ? -8.967 -6.711 -8.357 1.00 93.50 94 PRO A N 1
ATOM 721 C CA . PRO A 1 94 ? -8.254 -7.989 -8.307 1.00 93.50 94 PRO A CA 1
ATOM 722 C C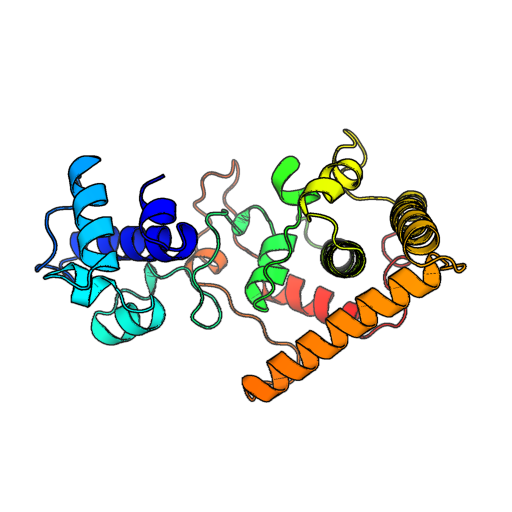 . PRO A 1 94 ? -6.727 -7.861 -8.434 1.00 93.50 94 PRO A C 1
ATOM 724 O O . PRO A 1 94 ? -6.011 -8.638 -7.803 1.00 93.50 94 PRO A O 1
ATOM 727 N N . VAL A 1 95 ? -6.203 -6.916 -9.225 1.00 94.31 95 VAL A N 1
ATOM 728 C CA . VAL A 1 95 ? -4.747 -6.731 -9.341 1.00 94.31 95 VAL A CA 1
ATOM 729 C C . VAL A 1 95 ? -4.197 -6.135 -8.048 1.00 94.31 95 VAL A C 1
ATOM 731 O O . VAL A 1 95 ? -3.271 -6.705 -7.471 1.00 94.31 95 VAL A O 1
ATOM 734 N N . GLN A 1 96 ? -4.801 -5.056 -7.545 1.00 95.56 96 GLN A N 1
ATOM 735 C CA . GLN A 1 96 ? -4.432 -4.449 -6.265 1.00 95.56 96 GLN A CA 1
ATOM 736 C C . GLN A 1 96 ? -4.553 -5.457 -5.114 1.00 95.56 96 GLN A C 1
ATOM 738 O O . GLN A 1 96 ? -3.686 -5.506 -4.250 1.00 95.56 96 GLN A O 1
ATOM 743 N N . ALA A 1 97 ? -5.589 -6.299 -5.124 1.00 95.56 97 ALA A N 1
ATOM 744 C CA . ALA A 1 97 ? -5.809 -7.352 -4.138 1.00 95.56 97 ALA A CA 1
ATOM 745 C C . ALA A 1 97 ? -4.707 -8.409 -4.173 1.00 95.56 97 ALA A C 1
ATOM 747 O O . ALA A 1 97 ? -4.245 -8.833 -3.120 1.00 95.56 97 ALA A O 1
ATOM 748 N N . SER A 1 98 ? -4.253 -8.811 -5.364 1.00 95.44 98 SER A N 1
ATOM 749 C CA . SER A 1 98 ? -3.155 -9.774 -5.494 1.00 95.44 98 SER A CA 1
ATOM 750 C C . SER A 1 98 ? -1.832 -9.239 -4.938 1.00 95.44 98 SER A C 1
ATOM 752 O O . SER A 1 98 ? -1.103 -9.991 -4.295 1.00 95.44 98 SER A O 1
ATOM 754 N N . LEU A 1 99 ? -1.549 -7.945 -5.134 1.00 95.50 99 LEU A N 1
ATOM 755 C CA . LEU A 1 99 ? -0.353 -7.288 -4.601 1.00 95.50 99 LEU A CA 1
ATOM 756 C C . LEU A 1 99 ? -0.460 -7.070 -3.088 1.00 95.50 99 LEU A C 1
ATOM 758 O O . LEU A 1 99 ? 0.426 -7.479 -2.341 1.00 95.50 99 LEU A O 1
ATOM 762 N N . ALA A 1 100 ? -1.594 -6.554 -2.615 1.00 95.94 100 ALA A N 1
ATOM 763 C CA . ALA A 1 100 ? -1.845 -6.394 -1.189 1.00 95.94 100 ALA A CA 1
ATOM 764 C C . ALA A 1 100 ? -1.745 -7.729 -0.440 1.00 95.94 100 ALA A C 1
ATOM 766 O O . ALA A 1 100 ? -1.173 -7.776 0.643 1.00 95.94 100 ALA A O 1
ATOM 767 N N . ALA A 1 101 ? -2.215 -8.828 -1.041 1.00 95.44 101 ALA A N 1
ATOM 768 C CA . ALA A 1 101 ? -2.174 -10.148 -0.420 1.00 95.44 101 ALA A CA 1
ATOM 769 C C . ALA A 1 101 ? -0.756 -10.659 -0.144 1.00 95.44 101 ALA A C 1
ATOM 771 O O . ALA A 1 101 ? -0.518 -11.384 0.823 1.00 95.44 101 ALA A O 1
ATOM 772 N N . ILE A 1 102 ? 0.199 -10.295 -1.001 1.00 93.25 102 ILE A N 1
ATOM 773 C CA . ILE A 1 102 ? 1.614 -10.629 -0.811 1.00 93.25 102 ILE A CA 1
ATOM 774 C C . ILE A 1 102 ? 2.342 -9.578 0.042 1.00 93.25 102 ILE A C 1
ATOM 776 O O . ILE A 1 102 ? 3.520 -9.758 0.358 1.00 93.25 102 ILE A O 1
ATOM 780 N N . GLY A 1 103 ? 1.637 -8.534 0.490 1.00 91.88 103 GLY A N 1
ATOM 781 C CA . GLY A 1 103 ? 2.182 -7.431 1.277 1.00 91.88 103 GLY A CA 1
ATOM 782 C C . GLY A 1 103 ? 2.950 -6.407 0.462 1.00 91.88 103 GLY A C 1
ATOM 783 O O . GLY A 1 103 ? 3.920 -5.844 0.961 1.00 91.88 103 GLY A O 1
ATOM 784 N N . ASP A 1 104 ? 2.572 -6.242 -0.800 1.00 92.75 104 ASP A N 1
ATOM 785 C CA . ASP A 1 104 ? 3.113 -5.228 -1.690 1.00 92.75 104 ASP A CA 1
ATOM 786 C C . ASP A 1 104 ? 2.117 -4.064 -1.787 1.00 92.75 104 ASP A C 1
ATOM 788 O O . ASP A 1 104 ? 0.916 -4.265 -1.994 1.00 92.75 104 ASP A O 1
ATOM 792 N N . ASP A 1 105 ? 2.617 -2.849 -1.592 1.00 90.50 105 ASP A N 1
ATOM 793 C CA . ASP A 1 105 ? 1.858 -1.601 -1.529 1.00 90.50 105 ASP A CA 1
ATOM 794 C C . ASP A 1 105 ? 1.825 -0.842 -2.864 1.00 90.50 105 ASP A C 1
ATOM 796 O O . ASP A 1 105 ? 1.255 0.250 -2.943 1.00 90.50 105 ASP A O 1
ATOM 800 N N . THR A 1 106 ? 2.360 -1.431 -3.941 1.00 93.12 106 THR A N 1
ATOM 801 C CA . THR A 1 106 ? 2.325 -0.839 -5.280 1.00 93.12 106 THR A CA 1
ATOM 802 C C . THR A 1 106 ? 0.893 -0.471 -5.664 1.00 93.12 106 THR A C 1
ATOM 804 O O . THR A 1 106 ? -0.016 -1.309 -5.689 1.00 93.12 106 THR A O 1
ATOM 807 N N . LEU A 1 107 ? 0.699 0.792 -6.043 1.00 91.44 107 LEU A N 1
ATOM 808 C CA . LEU A 1 107 ? -0.584 1.288 -6.524 1.00 91.44 107 LEU A CA 1
ATOM 809 C C . LEU A 1 107 ? -0.823 0.886 -7.979 1.00 91.44 107 LEU A C 1
ATOM 811 O O . LEU A 1 107 ? -0.089 1.260 -8.897 1.00 91.44 107 LEU A O 1
ATOM 815 N N . VAL A 1 108 ? -1.928 0.190 -8.214 1.00 91.69 108 VAL A N 1
ATOM 816 C CA . VAL A 1 108 ? -2.378 -0.193 -9.548 1.00 91.69 108 VAL A CA 1
ATOM 817 C C . VAL A 1 108 ? -3.333 0.875 -10.082 1.00 91.69 108 VAL A C 1
ATOM 819 O O . VAL A 1 108 ? -4.548 0.692 -10.156 1.00 91.69 108 VAL A O 1
ATOM 822 N N . LEU A 1 109 ? -2.774 2.022 -10.475 1.00 89.12 109 LEU A N 1
ATOM 823 C CA . LEU A 1 109 ? -3.536 3.209 -10.895 1.00 89.12 109 LEU A CA 1
ATOM 824 C C . LEU A 1 109 ? -4.544 2.925 -12.020 1.00 89.12 109 LEU A C 1
ATOM 826 O O . LEU A 1 109 ? -5.650 3.458 -12.007 1.00 89.12 109 LEU A O 1
ATOM 830 N N . GLY A 1 110 ? -4.204 2.049 -12.970 1.00 85.56 110 GLY A N 1
ATOM 831 C CA . GLY A 1 110 ? -5.132 1.644 -14.031 1.00 85.56 110 GLY A CA 1
ATOM 832 C C . GLY A 1 110 ? -6.395 0.947 -13.514 1.00 85.56 110 GLY A C 1
ATOM 833 O O . GLY A 1 110 ? -7.455 1.075 -14.118 1.00 85.56 110 GLY A O 1
ATOM 834 N N . GLU A 1 111 ? -6.315 0.237 -12.393 1.00 88.19 111 GLU A N 1
ATOM 835 C CA . GLU A 1 111 ? -7.471 -0.408 -11.771 1.00 88.19 111 GLU A CA 1
ATOM 836 C C . GLU A 1 111 ? -8.241 0.563 -10.869 1.00 88.19 111 GLU A C 1
ATOM 838 O O . GLU A 1 111 ? -9.468 0.579 -10.894 1.00 88.19 111 GLU A O 1
ATOM 843 N N . LEU A 1 112 ? -7.533 1.443 -10.154 1.00 88.00 112 LEU A N 1
ATOM 844 C CA . LEU A 1 112 ? -8.143 2.484 -9.320 1.00 88.00 112 LEU A CA 1
ATOM 845 C C . LEU A 1 112 ? -8.965 3.493 -10.138 1.00 88.00 112 LEU A C 1
ATOM 847 O O . LEU A 1 112 ? -10.034 3.909 -9.701 1.00 88.00 112 LEU A O 1
ATOM 851 N N . LEU A 1 113 ? -8.495 3.868 -11.332 1.00 85.88 113 LEU A N 1
ATOM 852 C CA . LEU A 1 113 ? -9.188 4.826 -12.201 1.00 85.88 113 LEU A CA 1
ATOM 853 C C . LEU A 1 113 ? -10.368 4.212 -12.962 1.00 85.88 113 LEU A C 1
ATOM 855 O O . LEU A 1 113 ? -11.337 4.905 -13.261 1.00 85.88 113 LEU A O 1
ATOM 859 N N . TRP A 1 114 ? -10.273 2.931 -13.327 1.00 83.56 114 TRP A N 1
ATOM 860 C CA . TRP A 1 114 ? -11.166 2.329 -14.324 1.00 83.56 114 TRP A CA 1
ATOM 861 C C . TRP A 1 114 ? -11.925 1.093 -13.831 1.00 83.56 114 TRP A C 1
ATOM 863 O O . TRP A 1 114 ? -12.719 0.527 -14.588 1.00 83.56 114 TRP A O 1
ATOM 873 N N . GLY A 1 115 ? -11.710 0.693 -12.578 1.00 80.62 115 GLY A N 1
ATOM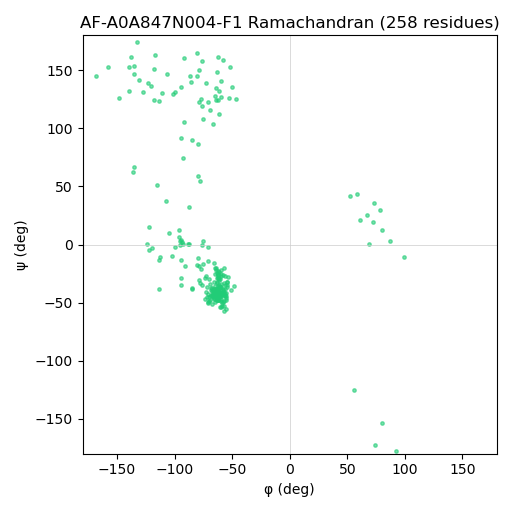 874 C CA . GLY A 1 115 ? -12.451 -0.349 -11.877 1.00 80.62 115 GLY A CA 1
ATOM 875 C C . GLY A 1 115 ? -12.136 -1.784 -12.306 1.00 80.62 115 GLY A C 1
ATOM 876 O O . GLY A 1 115 ? -11.228 -2.061 -13.097 1.00 80.62 115 GLY A O 1
ATOM 877 N N . ASN A 1 116 ? -12.932 -2.711 -11.762 1.00 80.75 116 ASN A N 1
ATOM 878 C CA . ASN A 1 116 ? -12.736 -4.149 -11.910 1.00 80.75 116 ASN A CA 1
ATOM 879 C C . ASN A 1 116 ? -12.817 -4.609 -13.372 1.00 80.75 116 ASN A C 1
ATOM 881 O O . ASN A 1 116 ? -13.789 -4.335 -14.080 1.00 80.75 116 ASN A O 1
ATOM 885 N N . ARG A 1 117 ? -11.838 -5.410 -13.799 1.00 76.75 117 ARG A N 1
ATOM 886 C CA . ARG A 1 117 ? -11.847 -6.112 -15.095 1.00 76.75 117 ARG A CA 1
ATOM 887 C C . ARG A 1 117 ? -11.720 -7.622 -14.964 1.00 76.75 117 ARG A C 1
ATOM 889 O O . ARG A 1 117 ? -11.430 -8.291 -15.958 1.00 76.75 117 ARG A O 1
ATOM 896 N N . HIS A 1 118 ? -11.915 -8.171 -13.771 1.00 84.06 118 HIS A N 1
ATOM 897 C CA . HIS A 1 118 ? -11.861 -9.604 -13.561 1.00 84.06 118 HIS A CA 1
ATOM 898 C C . HIS A 1 118 ? -12.904 -10.314 -14.421 1.00 84.06 118 HIS A C 1
ATOM 900 O O . HIS A 1 118 ? -14.096 -10.008 -14.384 1.00 84.06 118 HIS A O 1
ATOM 906 N N . ARG A 1 119 ? -12.437 -11.293 -15.191 1.00 86.44 119 ARG A N 1
ATOM 907 C CA . ARG A 1 119 ? -13.270 -12.287 -15.859 1.00 86.44 119 ARG A CA 1
ATOM 908 C C . ARG A 1 119 ? -12.544 -13.609 -15.731 1.00 86.44 119 ARG A C 1
ATOM 910 O O . ARG A 1 119 ? -11.356 -13.677 -16.033 1.00 86.44 119 ARG A O 1
ATOM 917 N N . ARG A 1 120 ? -13.249 -14.660 -15.317 1.00 87.25 120 ARG A N 1
ATOM 918 C CA . ARG A 1 120 ? -12.670 -16.003 -15.220 1.00 87.25 120 ARG A CA 1
ATOM 919 C C . ARG A 1 120 ? -11.884 -16.333 -16.499 1.00 87.25 120 ARG A C 1
ATOM 921 O O . ARG A 1 120 ? -12.440 -16.245 -17.589 1.00 87.25 120 ARG A O 1
ATOM 928 N N . GLY A 1 121 ? -10.614 -16.706 -16.356 1.00 89.25 121 GLY A N 1
ATOM 929 C CA . GLY A 1 121 ? -9.713 -17.015 -17.474 1.00 89.25 121 GLY A CA 1
ATOM 930 C C . GLY A 1 121 ? -8.756 -15.882 -17.866 1.00 89.25 121 GLY A C 1
ATOM 931 O O . GLY A 1 121 ? -7.826 -16.123 -18.632 1.00 89.25 121 GLY A O 1
ATOM 932 N N . ASN A 1 122 ? -8.929 -14.661 -17.344 1.00 91.88 122 ASN A N 1
ATOM 933 C CA . ASN A 1 122 ? -8.017 -13.544 -17.608 1.00 91.88 122 ASN A CA 1
ATOM 934 C C . ASN A 1 122 ? -6.945 -13.325 -16.525 1.00 91.88 122 ASN A C 1
ATOM 936 O O . ASN A 1 122 ? -6.253 -12.307 -16.551 1.00 91.88 122 ASN A O 1
ATOM 940 N N . GLU A 1 123 ? -6.761 -14.267 -15.598 1.00 93.25 123 GLU A N 1
ATOM 941 C CA . GLU A 1 123 ? -5.890 -14.103 -14.428 1.00 93.25 123 GLU A CA 1
ATOM 942 C C . GLU A 1 123 ? -4.428 -13.861 -14.817 1.00 93.25 123 GLU A C 1
ATOM 944 O O . GLU A 1 123 ? -3.768 -13.009 -14.231 1.00 93.25 123 GLU A O 1
ATOM 949 N N . ARG A 1 124 ? -3.935 -14.515 -15.876 1.00 91.69 124 ARG A N 1
ATOM 950 C CA . ARG A 1 124 ? -2.584 -14.267 -16.412 1.00 91.69 124 ARG A CA 1
ATOM 951 C C . ARG A 1 124 ? -2.385 -12.828 -16.889 1.00 91.69 124 ARG A C 1
ATOM 953 O O . ARG A 1 124 ? -1.318 -12.247 -16.700 1.00 91.69 124 ARG A O 1
ATOM 960 N N . ARG A 1 125 ? -3.421 -12.227 -17.481 1.00 89.06 125 ARG A N 1
ATOM 961 C CA . ARG A 1 125 ? -3.385 -10.826 -17.912 1.00 89.06 125 ARG A CA 1
ATOM 962 C C . ARG A 1 125 ? -3.333 -9.896 -16.702 1.00 89.06 125 ARG A C 1
ATOM 964 O O . ARG A 1 125 ? -2.507 -8.990 -16.689 1.00 89.06 125 ARG A O 1
ATOM 971 N N . LEU A 1 126 ? -4.143 -10.158 -15.677 1.00 91.38 126 LEU A N 1
ATOM 972 C CA . LEU A 1 126 ? -4.123 -9.411 -14.413 1.00 91.38 126 LEU A CA 1
ATOM 973 C C . LEU A 1 126 ? -2.768 -9.540 -13.692 1.00 91.38 126 LEU A C 1
ATOM 975 O O . LEU A 1 126 ? -2.211 -8.550 -13.231 1.00 91.38 126 LEU A O 1
ATOM 979 N N . ALA A 1 127 ? -2.167 -10.728 -13.688 1.00 92.38 127 ALA A N 1
ATOM 980 C CA . ALA A 1 127 ? -0.817 -10.942 -13.172 1.00 92.38 127 ALA A CA 1
ATOM 981 C C . ALA A 1 127 ? 0.248 -10.142 -13.948 1.00 92.38 127 ALA A C 1
ATOM 983 O O . ALA A 1 127 ? 1.135 -9.538 -13.346 1.00 92.38 127 ALA A O 1
ATOM 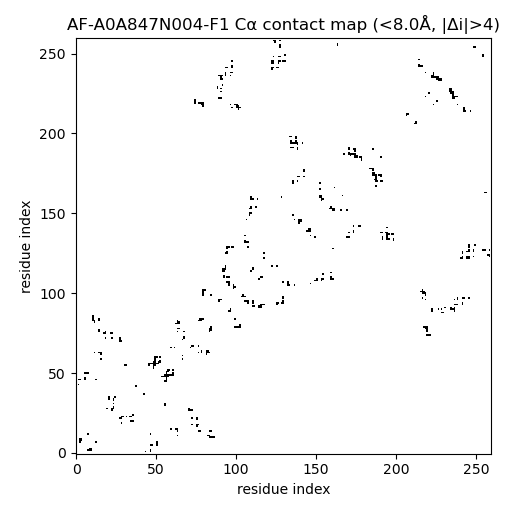984 N N . SER A 1 128 ? 0.145 -10.073 -15.281 1.00 90.44 128 SER A N 1
ATOM 985 C CA . SER A 1 128 ? 1.050 -9.244 -16.094 1.00 90.44 128 SER A CA 1
ATOM 986 C C . SER A 1 128 ? 0.925 -7.749 -15.771 1.00 90.44 128 SER A C 1
ATOM 988 O O . SER A 1 128 ? 1.911 -7.017 -15.822 1.00 90.44 128 SER A O 1
ATOM 990 N N . TRP A 1 129 ? -0.279 -7.305 -15.400 1.00 90.62 129 TRP A N 1
ATOM 991 C CA . TRP A 1 129 ? -0.571 -5.938 -14.978 1.00 90.62 129 TRP A CA 1
ATOM 992 C C . TRP A 1 129 ? 0.028 -5.618 -13.609 1.00 90.62 129 TRP A C 1
ATOM 994 O O . TRP A 1 129 ? 0.646 -4.568 -13.458 1.00 90.62 129 TRP A O 1
ATOM 1004 N N . ALA A 1 130 ? -0.080 -6.542 -12.654 1.00 92.75 130 ALA A N 1
ATOM 1005 C CA . ALA A 1 130 ? 0.577 -6.445 -11.351 1.00 92.75 130 ALA A CA 1
ATOM 1006 C C . ALA A 1 130 ? 2.097 -6.296 -11.506 1.00 92.75 130 ALA A C 1
ATOM 1008 O O . ALA A 1 130 ? 2.686 -5.328 -11.026 1.00 92.75 130 ALA A O 1
ATOM 1009 N N . LEU A 1 131 ? 2.728 -7.200 -12.264 1.00 92.00 131 LEU A N 1
ATOM 1010 C CA . LEU A 1 131 ? 4.168 -7.132 -12.515 1.00 92.00 131 LEU A CA 1
ATOM 1011 C C . LEU A 1 131 ? 4.562 -5.850 -13.259 1.00 92.00 131 LEU A C 1
ATOM 1013 O O . LEU A 1 131 ? 5.678 -5.364 -13.071 1.00 92.00 131 LEU A O 1
ATOM 1017 N N . PHE A 1 132 ? 3.669 -5.279 -14.078 1.00 91.19 132 PHE A N 1
ATOM 1018 C CA . PHE A 1 132 ? 3.906 -3.975 -14.691 1.00 91.19 132 PHE A CA 1
ATOM 1019 C C . PHE A 1 132 ? 3.923 -2.832 -13.721 1.00 91.19 132 PHE A C 1
ATOM 1021 O O . PHE A 1 132 ? 4.890 -2.076 -13.740 1.00 91.19 132 PHE A O 1
ATOM 1028 N N . ALA A 1 133 ? 2.890 -2.728 -12.893 1.00 92.19 133 ALA A N 1
ATOM 1029 C CA . ALA A 1 133 ? 2.820 -1.691 -11.884 1.00 92.19 133 ALA A CA 1
ATOM 1030 C C . ALA A 1 133 ? 4.066 -1.742 -10.988 1.00 92.19 133 ALA A C 1
ATOM 1032 O O . ALA A 1 133 ? 4.725 -0.722 -10.830 1.00 92.19 133 ALA A O 1
ATOM 1033 N N . GLN A 1 134 ? 4.466 -2.940 -10.534 1.00 94.06 134 GLN A N 1
ATOM 1034 C CA . GLN A 1 134 ? 5.668 -3.116 -9.711 1.00 94.06 134 GLN A CA 1
ATOM 1035 C C . GLN A 1 134 ? 6.928 -2.661 -10.458 1.00 94.06 134 GLN A C 1
ATOM 1037 O O . GLN A 1 134 ? 7.673 -1.820 -9.975 1.00 94.06 134 GLN A O 1
ATOM 1042 N N . THR A 1 135 ? 7.163 -3.179 -11.670 1.00 93.38 135 THR A N 1
ATOM 1043 C CA . THR A 1 135 ? 8.386 -2.855 -12.436 1.00 93.38 135 THR A CA 1
ATOM 1044 C C . THR A 1 135 ? 8.473 -1.367 -12.765 1.00 93.38 135 THR A C 1
ATOM 1046 O O . THR A 1 135 ? 9.554 -0.792 -12.729 1.00 93.38 135 THR A O 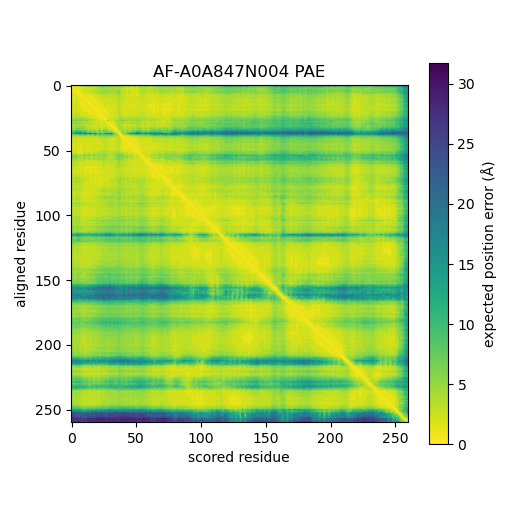1
ATOM 1049 N N . LEU A 1 136 ? 7.347 -0.744 -13.110 1.00 93.19 136 LEU A N 1
ATOM 1050 C CA . LEU A 1 136 ? 7.297 0.686 -13.366 1.00 93.19 136 LEU A CA 1
ATOM 1051 C C . LEU A 1 136 ? 7.563 1.483 -12.082 1.00 93.19 136 LEU A C 1
ATOM 1053 O O . LEU A 1 136 ? 8.361 2.410 -12.129 1.00 93.19 136 LEU A O 1
ATOM 1057 N N . GLY A 1 137 ? 6.967 1.086 -10.953 1.00 94.06 137 GLY A N 1
ATOM 1058 C CA . GLY A 1 137 ? 7.183 1.702 -9.640 1.00 94.06 137 GLY A CA 1
ATOM 1059 C C . GLY A 1 137 ? 8.660 1.729 -9.248 1.00 94.06 137 GLY A C 1
ATOM 1060 O O . GLY A 1 137 ? 9.218 2.809 -9.094 1.00 94.06 137 GLY A O 1
ATOM 1061 N N . TYR A 1 138 ? 9.334 0.572 -9.231 1.00 95.00 138 TYR A N 1
ATOM 1062 C CA . TYR A 1 138 ? 10.773 0.516 -8.921 1.00 95.00 138 TYR A CA 1
ATOM 1063 C C . TYR A 1 138 ? 11.638 1.293 -9.919 1.00 95.00 138 TYR A C 1
ATOM 1065 O O . TYR A 1 138 ? 12.662 1.855 -9.536 1.00 95.00 138 TYR A O 1
ATOM 1073 N N . ALA A 1 139 ? 11.267 1.314 -11.205 1.00 94.62 139 ALA A N 1
ATOM 1074 C CA . ALA A 1 139 ? 11.992 2.107 -12.195 1.00 94.62 139 ALA A CA 1
ATOM 1075 C C . ALA A 1 139 ? 11.850 3.608 -11.914 1.00 94.62 139 ALA A C 1
ATOM 1077 O O . ALA A 1 139 ? 12.819 4.339 -12.053 1.00 94.62 139 ALA A O 1
ATOM 1078 N N . MET A 1 140 ? 10.663 4.064 -11.516 1.00 94.62 140 MET A N 1
ATOM 1079 C CA . MET A 1 140 ? 10.409 5.462 -11.175 1.00 94.62 140 MET A CA 1
ATOM 1080 C C . MET A 1 140 ? 11.099 5.872 -9.877 1.00 94.62 140 MET A C 1
ATOM 1082 O O . MET A 1 140 ? 11.747 6.914 -9.849 1.00 94.62 140 MET A O 1
ATOM 1086 N N . GLU A 1 141 ? 11.014 5.041 -8.838 1.00 93.81 141 GLU A N 1
ATOM 1087 C CA . GLU A 1 141 ? 11.715 5.257 -7.569 1.00 93.81 141 GLU A CA 1
ATOM 1088 C C . GLU A 1 141 ? 13.229 5.335 -7.768 1.00 93.81 141 GLU A C 1
ATOM 1090 O O . GLU A 1 141 ? 13.874 6.212 -7.198 1.00 93.81 141 GLU A O 1
ATOM 1095 N N . GLY A 1 142 ? 13.788 4.485 -8.638 1.00 92.19 142 GLY A N 1
ATOM 1096 C CA . GLY A 1 142 ? 15.211 4.504 -8.976 1.00 92.19 142 GLY A CA 1
ATOM 1097 C C . GLY A 1 142 ? 15.696 5.822 -9.584 1.00 92.19 142 GLY A C 1
ATOM 1098 O O . GLY A 1 142 ? 16.866 6.150 -9.441 1.00 92.19 142 GLY A O 1
ATOM 1099 N N . VAL A 1 143 ? 14.805 6.591 -10.220 1.00 93.31 143 VAL A N 1
ATOM 1100 C CA . VAL A 1 143 ? 15.106 7.917 -10.791 1.00 93.31 143 VAL A CA 1
ATOM 1101 C C . VAL A 1 143 ? 14.520 9.051 -9.923 1.00 93.31 143 VAL A C 1
ATOM 1103 O O . VAL A 1 143 ? 14.486 10.210 -10.323 1.00 93.31 143 VAL A O 1
ATOM 1106 N N . GLY A 1 144 ? 14.019 8.743 -8.721 1.00 92.38 144 GLY A N 1
ATOM 1107 C CA . GLY A 1 144 ? 13.474 9.734 -7.787 1.00 92.38 144 GLY A CA 1
ATOM 1108 C C . GLY A 1 144 ? 12.119 10.331 -8.189 1.00 92.38 144 GLY A C 1
ATOM 1109 O O . GLY A 1 144 ? 11.743 11.396 -7.698 1.00 92.38 144 GLY A O 1
ATOM 1110 N N . LEU A 1 145 ? 11.363 9.676 -9.076 1.00 93.06 145 LEU A N 1
ATOM 1111 C CA . LEU A 1 145 ? 10.043 10.146 -9.493 1.00 93.06 145 LEU A CA 1
ATOM 1112 C C . LEU A 1 145 ? 8.937 9.678 -8.544 1.00 93.06 145 LEU A C 1
ATOM 1114 O O . LEU A 1 145 ? 8.875 8.522 -8.130 1.00 93.06 145 LEU A O 1
ATOM 1118 N N . CYS A 1 146 ? 7.986 10.575 -8.280 1.00 90.88 146 CYS A N 1
ATOM 1119 C CA . CYS A 1 146 ? 6.782 10.254 -7.524 1.00 90.88 146 CYS A CA 1
ATOM 1120 C C . CYS A 1 146 ? 5.916 9.216 -8.273 1.00 90.88 146 CYS A C 1
ATOM 1122 O O . CYS A 1 146 ? 5.633 9.427 -9.459 1.00 90.88 146 CYS A O 1
ATOM 1124 N N . PRO A 1 147 ? 5.388 8.166 -7.605 1.00 86.38 147 PRO A N 1
ATOM 1125 C CA . PRO A 1 147 ? 4.536 7.148 -8.234 1.00 86.38 147 PRO A CA 1
ATOM 1126 C C . PRO A 1 147 ? 3.323 7.710 -8.991 1.00 86.38 147 PRO A C 1
ATOM 1128 O O . PRO A 1 147 ? 2.881 7.132 -9.984 1.00 86.38 147 PRO A O 1
ATOM 1131 N N . TRP A 1 148 ? 2.804 8.872 -8.583 1.00 87.94 148 TRP A N 1
ATOM 1132 C CA . TRP A 1 148 ? 1.679 9.533 -9.251 1.00 87.94 148 TRP A CA 1
ATOM 1133 C C . TRP A 1 148 ? 1.982 9.977 -10.685 1.00 87.94 148 TRP A C 1
ATOM 1135 O O . TRP A 1 148 ? 1.058 10.076 -11.488 1.00 87.94 148 TRP A O 1
ATOM 1145 N N . VAL A 1 149 ? 3.250 10.163 -11.064 1.00 88.69 149 VAL A N 1
ATOM 1146 C CA . VAL A 1 149 ? 3.633 10.471 -12.456 1.00 88.69 149 VAL A CA 1
ATOM 1147 C C . VAL A 1 149 ? 3.219 9.338 -13.414 1.00 88.69 149 VAL A C 1
ATOM 1149 O O . VAL A 1 149 ? 2.928 9.579 -14.593 1.00 88.69 149 VAL A O 1
ATOM 1152 N N . ALA A 1 150 ? 3.061 8.113 -12.896 1.00 86.62 150 ALA A N 1
ATOM 1153 C CA . ALA A 1 150 ? 2.616 6.962 -13.667 1.00 86.62 150 ALA A CA 1
ATOM 1154 C C . ALA A 1 150 ? 1.173 7.086 -14.181 1.00 86.62 150 ALA A C 1
ATOM 1156 O O . ALA A 1 150 ? 0.811 6.355 -15.105 1.00 86.62 150 ALA A O 1
ATOM 1157 N N . ILE A 1 151 ? 0.351 8.010 -13.651 1.00 86.50 151 ILE A N 1
ATOM 1158 C CA . ILE A 1 151 ? -1.035 8.233 -14.108 1.00 86.50 151 ILE A CA 1
ATOM 1159 C C . ILE A 1 151 ? -1.102 8.407 -15.627 1.00 86.50 151 ILE A C 1
ATOM 1161 O O . ILE A 1 151 ? -1.990 7.853 -16.275 1.00 86.50 151 ILE A O 1
ATOM 1165 N N . SER A 1 152 ? -0.127 9.108 -16.211 1.00 82.25 152 SER A N 1
ATOM 1166 C CA . SER A 1 152 ? -0.060 9.371 -17.652 1.00 82.25 152 SER A CA 1
ATOM 1167 C C . SER A 1 152 ? 0.001 8.086 -18.493 1.00 82.25 152 SER A C 1
ATOM 1169 O O . SER A 1 152 ? -0.502 8.047 -19.618 1.00 82.25 152 SER A O 1
ATOM 1171 N N . HIS A 1 153 ? 0.535 6.997 -17.934 1.00 81.75 153 HIS A N 1
ATOM 1172 C CA . HIS A 1 153 ? 0.605 5.691 -18.587 1.00 81.75 153 HIS A CA 1
ATOM 1173 C C . HIS A 1 153 ? -0.708 4.895 -18.511 1.00 81.75 153 HIS A C 1
ATOM 1175 O O . HIS A 1 153 ? -0.901 3.971 -19.307 1.00 81.75 153 HIS A O 1
ATOM 1181 N N . PHE A 1 154 ? -1.619 5.266 -17.606 1.00 80.94 154 PHE A N 1
ATOM 1182 C CA . PHE A 1 154 ? -2.903 4.594 -17.366 1.00 80.94 154 PHE A CA 1
ATOM 1183 C C . PHE A 1 154 ? -4.132 5.440 -17.750 1.00 80.94 154 PHE A C 1
ATOM 1185 O O . PHE A 1 154 ? -5.244 4.918 -17.819 1.00 80.94 154 PHE A O 1
ATOM 1192 N N . ALA A 1 155 ? -3.954 6.730 -18.047 1.00 72.88 155 ALA A N 1
ATOM 1193 C CA . ALA A 1 155 ? -5.034 7.686 -18.311 1.00 72.88 155 ALA A CA 1
ATOM 1194 C C . ALA A 1 155 ? -5.710 7.547 -19.691 1.00 72.88 155 ALA A C 1
ATOM 1196 O O . ALA A 1 155 ? -6.586 8.338 -20.035 1.00 72.88 155 ALA A O 1
ATOM 1197 N N . HIS A 1 156 ? -5.331 6.567 -20.517 1.00 73.62 156 HIS A N 1
ATOM 1198 C CA . HIS A 1 156 ? -5.902 6.463 -21.857 1.00 73.62 156 HIS A CA 1
ATOM 1199 C C . HIS A 1 156 ? -7.326 5.874 -21.835 1.00 73.62 156 HIS A C 1
ATOM 1201 O O . HIS A 1 156 ? -7.488 4.727 -21.408 1.00 73.62 156 HIS A O 1
ATOM 1207 N N . PRO A 1 157 ? -8.328 6.563 -22.417 1.00 64.31 157 PRO A N 1
ATOM 1208 C CA . PRO A 1 157 ? -9.751 6.232 -22.264 1.00 64.31 157 PRO A CA 1
ATOM 1209 C C . PRO A 1 157 ? -10.161 4.869 -22.837 1.00 64.31 157 PRO A C 1
ATOM 1211 O O . PRO A 1 157 ? -11.188 4.329 -22.452 1.00 64.31 157 PRO A O 1
ATOM 1214 N N . LEU A 1 158 ? -9.361 4.301 -23.746 1.00 66.75 158 LEU A N 1
ATOM 1215 C CA . LEU A 1 158 ? -9.599 2.975 -24.345 1.00 66.75 158 LEU A CA 1
ATOM 1216 C C . LEU A 1 158 ? -8.542 1.924 -23.964 1.00 66.75 158 LEU A C 1
ATOM 1218 O O . LEU A 1 158 ? -8.714 0.734 -24.217 1.00 66.75 158 LEU A O 1
ATOM 1222 N N . LEU A 1 159 ? -7.413 2.349 -23.389 1.00 67.56 159 LEU A N 1
ATOM 1223 C CA . LEU A 1 159 ? -6.226 1.509 -23.167 1.00 67.56 159 LEU A CA 1
ATOM 1224 C C . LEU A 1 159 ? -5.691 1.762 -21.759 1.00 67.56 159 LEU A C 1
ATOM 1226 O O . LEU A 1 159 ? -4.576 2.236 -21.564 1.00 67.56 159 LEU A O 1
ATOM 1230 N N . HIS A 1 160 ? -6.550 1.433 -20.804 1.00 66.62 160 HIS A N 1
ATOM 1231 C CA . HIS A 1 160 ? -6.390 1.605 -19.360 1.00 66.62 160 HIS A CA 1
ATOM 1232 C C . HIS A 1 160 ? -5.182 0.872 -18.779 1.00 66.62 160 HIS A C 1
ATOM 1234 O O . HIS A 1 160 ? -4.696 1.227 -17.714 1.00 66.62 160 HIS A O 1
ATOM 1240 N N . PHE A 1 161 ? -4.701 -0.147 -19.493 1.00 72.25 161 PHE A N 1
ATOM 1241 C CA . PHE A 1 161 ? -3.406 -0.763 -19.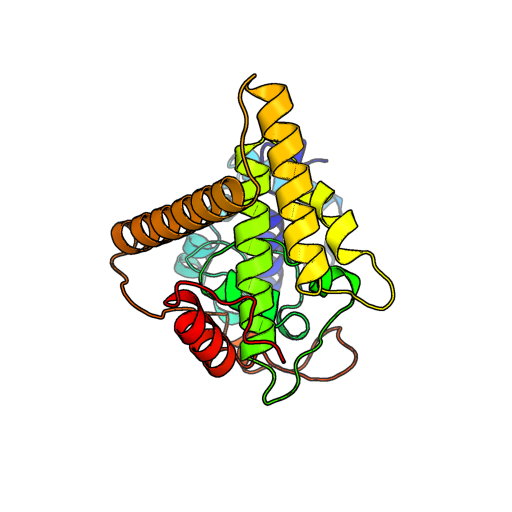259 1.00 72.25 161 PHE A CA 1
ATOM 1242 C C . PHE A 1 161 ? -2.549 -0.651 -20.515 1.00 72.25 161 PHE A C 1
ATOM 1244 O O . PHE A 1 161 ? -3.049 -0.906 -21.620 1.00 72.25 161 PHE A O 1
ATOM 1251 N N . PRO A 1 162 ? -1.263 -0.295 -20.372 1.00 61.00 162 PRO A N 1
ATOM 1252 C CA . PRO A 1 162 ? -0.402 -0.091 -21.518 1.00 61.00 162 PRO A CA 1
ATOM 1253 C C . PRO A 1 162 ? -0.219 -1.392 -22.303 1.00 61.00 162 PRO A C 1
ATOM 1255 O O . PRO A 1 162 ? 0.227 -2.416 -21.790 1.00 61.00 162 PRO A O 1
ATOM 1258 N N . ALA A 1 163 ? -0.549 -1.334 -23.594 1.00 64.38 163 ALA A N 1
ATOM 1259 C CA . ALA A 1 163 ? -0.166 -2.360 -24.554 1.00 64.38 163 ALA A CA 1
ATOM 1260 C C . ALA A 1 163 ? 1.368 -2.438 -24.671 1.00 64.38 163 ALA A C 1
ATOM 1262 O O . ALA A 1 163 ? 2.064 -1.468 -24.376 1.00 64.38 163 ALA A O 1
ATOM 1263 N N . PHE A 1 164 ? 1.900 -3.543 -25.200 1.00 60.59 164 PHE A N 1
ATOM 1264 C CA . PHE A 1 164 ? 3.347 -3.788 -25.327 1.00 60.59 164 PHE A CA 1
ATOM 1265 C C . PHE A 1 164 ? 4.161 -2.622 -25.930 1.00 60.59 164 PHE A C 1
ATOM 1267 O O . PHE A 1 164 ? 5.289 -2.362 -25.524 1.00 60.59 164 PHE A O 1
ATOM 1274 N N . LYS A 1 165 ? 3.604 -1.881 -26.898 1.00 59.91 165 LYS A N 1
ATOM 1275 C CA . LYS A 1 165 ? 4.285 -0.704 -27.471 1.00 59.91 165 LYS A CA 1
ATOM 1276 C C . LYS A 1 165 ? 4.390 0.463 -26.476 1.00 59.91 165 LYS A C 1
ATOM 1278 O O . LYS A 1 165 ? 5.378 1.186 -26.482 1.00 59.91 165 LYS A O 1
ATOM 1283 N N . ARG A 1 166 ? 3.391 0.635 -25.606 1.00 71.69 166 ARG A N 1
ATOM 1284 C CA . ARG A 1 166 ? 3.355 1.687 -24.579 1.00 71.69 166 ARG A CA 1
ATOM 1285 C C . ARG A 1 166 ? 4.204 1.344 -23.363 1.00 71.69 166 ARG A C 1
ATOM 1287 O O . ARG A 1 166 ? 4.775 2.255 -22.780 1.00 71.69 166 ARG A O 1
ATOM 1294 N N . THR A 1 167 ? 4.347 0.059 -23.027 1.00 76.31 167 THR A N 1
ATOM 1295 C CA . THR A 1 167 ? 5.254 -0.357 -21.947 1.00 76.31 167 THR A CA 1
ATOM 1296 C C . THR A 1 167 ? 6.700 -0.008 -22.290 1.00 76.31 167 THR A C 1
ATOM 1298 O O . THR A 1 167 ? 7.372 0.616 -21.480 1.00 76.31 167 THR A O 1
ATOM 1301 N N . LYS A 1 168 ? 7.154 -0.293 -23.520 1.00 83.06 168 LYS A N 1
ATOM 1302 C CA . LYS A 1 168 ? 8.481 0.138 -23.995 1.00 83.06 168 LYS A CA 1
ATOM 1303 C C . LYS A 1 168 ? 8.671 1.653 -23.927 1.00 83.06 168 LYS A C 1
ATOM 1305 O O . LYS A 1 168 ? 9.718 2.105 -23.484 1.00 83.06 168 LYS A O 1
ATOM 1310 N N . LYS A 1 169 ? 7.658 2.422 -24.343 1.00 86.75 169 LYS A N 1
ATOM 1311 C CA . LYS A 1 169 ? 7.714 3.889 -24.302 1.00 86.75 169 LYS A CA 1
ATOM 1312 C C . LYS A 1 169 ? 7.890 4.415 -22.874 1.00 86.75 169 LYS A C 1
ATOM 1314 O O . LYS A 1 169 ? 8.704 5.305 -22.682 1.00 86.75 169 LYS A O 1
ATOM 1319 N N . ALA A 1 170 ? 7.180 3.850 -21.895 1.00 88.12 170 ALA A N 1
ATOM 1320 C CA . ALA A 1 170 ? 7.302 4.263 -20.495 1.00 88.12 170 ALA A CA 1
ATOM 1321 C C . ALA A 1 170 ? 8.745 4.113 -19.983 1.00 88.12 170 ALA A C 1
ATOM 1323 O O . ALA A 1 170 ? 9.323 5.068 -19.480 1.00 88.12 170 ALA A O 1
ATOM 1324 N N . PHE A 1 171 ? 9.368 2.950 -20.197 1.00 92.50 171 PHE A N 1
ATOM 1325 C CA . PHE A 1 171 ? 10.756 2.736 -19.772 1.00 92.50 171 PHE A CA 1
ATOM 1326 C C . PHE A 1 171 ? 11.772 3.540 -20.588 1.00 92.50 171 PHE A C 1
ATOM 1328 O O . PHE A 1 171 ? 12.800 3.913 -20.041 1.00 92.50 171 PHE A O 1
ATOM 1335 N N . ALA A 1 172 ? 11.499 3.834 -21.863 1.00 93.06 172 ALA A N 1
ATOM 1336 C CA . ALA A 1 172 ? 12.355 4.709 -22.663 1.00 93.06 172 ALA A CA 1
ATOM 1337 C C . ALA A 1 172 ? 12.376 6.146 -22.122 1.00 93.06 172 ALA A C 1
ATOM 1339 O O . ALA A 1 172 ? 13.446 6.726 -22.012 1.00 93.06 172 ALA A O 1
ATOM 1340 N N . GLN A 1 173 ? 11.222 6.684 -21.714 1.00 92.38 173 GLN A N 1
ATOM 1341 C CA . GLN A 1 173 ? 11.141 8.019 -21.108 1.00 92.38 173 GLN A CA 1
ATOM 1342 C C . GLN A 1 173 ? 11.887 8.090 -19.769 1.00 92.38 173 GLN A C 1
ATOM 1344 O O . GLN A 1 173 ? 12.563 9.073 -19.490 1.00 92.38 173 GLN A O 1
ATOM 1349 N N . LEU A 1 174 ? 11.795 7.037 -18.950 1.00 94.62 174 LEU A N 1
ATOM 1350 C CA . LEU A 1 174 ? 12.554 6.954 -17.698 1.00 94.62 174 LEU A CA 1
ATOM 1351 C C . LEU A 1 174 ? 14.060 6.834 -17.942 1.00 94.62 174 LEU A C 1
ATOM 1353 O O . LEU A 1 174 ? 14.842 7.450 -17.230 1.00 94.62 174 LEU A O 1
ATOM 1357 N N . ALA A 1 175 ? 14.458 6.057 -18.947 1.00 95.56 175 ALA A N 1
ATOM 1358 C CA . ALA A 1 175 ? 15.856 5.874 -19.313 1.00 95.56 175 ALA A CA 1
ATOM 1359 C C . ALA A 1 175 ? 16.480 7.169 -19.857 1.00 95.56 175 ALA A C 1
ATOM 1361 O O . ALA A 1 175 ? 17.604 7.502 -19.500 1.00 95.56 175 ALA A O 1
ATOM 1362 N N . GLU A 1 176 ? 15.729 7.937 -20.649 1.00 95.56 176 GLU A N 1
ATOM 1363 C CA . GLU A 1 176 ? 16.127 9.272 -21.106 1.00 95.56 176 GLU A CA 1
ATOM 1364 C C . GLU A 1 176 ? 16.326 10.226 -19.921 1.00 95.56 176 GLU A C 1
ATOM 1366 O O . GLU A 1 176 ? 17.372 10.862 -19.815 1.00 95.56 176 GLU A O 1
ATOM 1371 N N . LEU A 1 177 ? 15.372 10.268 -18.983 1.00 94.81 177 LEU A N 1
ATOM 1372 C CA . LEU A 1 177 ? 15.486 11.101 -17.784 1.00 94.81 177 LEU A CA 1
ATOM 1373 C C . LEU A 1 177 ? 16.699 10.710 -16.925 1.00 94.81 177 LEU A C 1
ATOM 1375 O O . LEU A 1 177 ? 17.442 11.581 -16.483 1.00 94.81 177 LEU A O 1
ATOM 1379 N N . ALA A 1 178 ? 16.916 9.409 -16.725 1.00 95.56 178 ALA A N 1
ATOM 1380 C CA . ALA A 1 178 ? 18.067 8.896 -15.989 1.00 95.56 178 ALA A CA 1
ATOM 1381 C C . ALA A 1 178 ? 19.385 9.237 -16.699 1.00 95.56 178 ALA A C 1
ATOM 1383 O O . ALA A 1 178 ? 20.323 9.693 -16.056 1.00 95.56 178 ALA A O 1
ATOM 1384 N N . SER A 1 179 ? 19.439 9.097 -18.028 1.00 96.75 179 SER A N 1
ATOM 1385 C CA . SER A 1 179 ? 20.633 9.433 -18.814 1.00 96.75 179 SER A CA 1
ATOM 1386 C C . SER A 1 179 ? 21.003 10.909 -18.684 1.00 96.75 179 SER A C 1
ATOM 1388 O O . SER A 1 179 ? 22.172 11.254 -18.521 1.00 96.75 179 SER A O 1
ATOM 1390 N N . LEU A 1 180 ? 19.996 11.790 -18.728 1.00 95.50 180 LEU A N 1
ATOM 1391 C CA . LEU A 1 180 ? 20.183 13.230 -18.557 1.00 95.50 180 LEU A CA 1
ATOM 1392 C C . LEU A 1 180 ? 20.656 13.592 -17.144 1.00 95.50 180 LEU A C 1
ATOM 1394 O O . LEU A 1 180 ? 21.468 14.501 -17.000 1.00 95.50 180 LEU A O 1
ATOM 1398 N N . ALA A 1 181 ? 20.152 12.905 -16.117 1.00 94.25 181 ALA A N 1
ATOM 1399 C CA . ALA A 1 181 ? 20.521 13.160 -14.727 1.00 94.25 181 ALA A CA 1
ATOM 1400 C C . ALA A 1 181 ? 21.938 12.665 -14.389 1.00 94.25 181 ALA A C 1
ATOM 1402 O O . ALA A 1 181 ? 22.679 13.351 -13.690 1.00 94.25 181 ALA A O 1
ATOM 1403 N N . GLU A 1 182 ? 22.312 11.491 -14.896 1.00 94.38 182 GLU A N 1
ATOM 1404 C CA . GLU A 1 182 ? 23.559 10.803 -14.545 1.00 94.38 182 GLU A CA 1
ATOM 1405 C C . GLU A 1 182 ? 24.741 11.162 -15.466 1.00 94.38 182 GLU A C 1
ATOM 1407 O O . GLU A 1 182 ? 25.901 10.940 -15.119 1.00 94.38 182 GLU A O 1
ATOM 1412 N N . GLY A 1 183 ? 24.471 11.718 -16.652 1.00 93.94 183 GLY A N 1
ATOM 1413 C CA . GLY A 1 183 ? 25.503 12.138 -17.605 1.00 93.94 183 GLY A CA 1
ATOM 1414 C C . GLY A 1 183 ? 26.108 11.008 -18.448 1.00 93.94 183 GLY A C 1
ATOM 1415 O O . GLY A 1 183 ? 27.120 11.225 -19.114 1.00 93.94 183 GLY A O 1
ATOM 1416 N N . TYR A 1 184 ? 25.503 9.817 -18.456 1.00 94.88 184 TYR A N 1
ATOM 1417 C CA . TYR A 1 184 ? 25.864 8.704 -19.340 1.00 94.88 184 TYR A CA 1
ATOM 1418 C C . TYR A 1 184 ? 24.620 8.010 -19.902 1.00 94.88 184 TYR A C 1
ATOM 1420 O O . TYR A 1 184 ? 23.519 8.158 -19.381 1.00 94.88 184 TYR A O 1
ATOM 1428 N N . GLU A 1 185 ? 24.786 7.258 -20.991 1.00 96.06 185 GLU A N 1
ATOM 1429 C CA . GLU A 1 185 ? 23.664 6.602 -21.664 1.00 96.06 185 GLU A CA 1
ATOM 1430 C C . GLU A 1 185 ? 23.110 5.434 -20.834 1.00 96.06 185 GLU A C 1
ATOM 1432 O O . GLU A 1 185 ? 23.812 4.471 -20.519 1.00 96.06 185 GLU A O 1
ATOM 1437 N N . ILE A 1 186 ? 21.819 5.514 -20.517 1.00 95.56 186 ILE A N 1
ATOM 1438 C CA . ILE A 1 186 ? 21.029 4.462 -19.884 1.00 95.56 186 ILE A CA 1
ATOM 1439 C C . ILE A 1 186 ? 19.923 4.072 -20.856 1.00 95.56 186 ILE A C 1
ATOM 1441 O O . ILE A 1 186 ? 19.122 4.902 -21.285 1.00 95.56 186 ILE A O 1
ATOM 1445 N N . ASP A 1 187 ? 19.845 2.785 -21.188 1.00 94.38 187 ASP A N 1
ATOM 1446 C CA . ASP A 1 187 ? 18.824 2.278 -22.098 1.00 94.38 187 ASP A CA 1
ATOM 1447 C C . ASP A 1 187 ? 17.555 1.785 -21.364 1.00 94.38 187 ASP A C 1
ATOM 1449 O O . ASP A 1 187 ? 17.535 1.464 -20.171 1.00 94.38 187 ASP A O 1
ATOM 1453 N N . SER A 1 188 ? 16.448 1.682 -22.107 1.00 93.69 188 SER A N 1
ATOM 1454 C CA . SER A 1 188 ? 15.162 1.211 -21.560 1.00 93.69 188 SER A CA 1
ATOM 1455 C C . SER A 1 188 ? 15.198 -0.222 -21.007 1.00 93.69 188 SER A C 1
ATOM 1457 O O . SER A 1 188 ? 14.427 -0.567 -20.110 1.00 93.69 188 SER A O 1
ATOM 1459 N N . SER A 1 189 ? 16.060 -1.085 -21.545 1.00 91.88 189 SER A N 1
ATOM 1460 C CA . SER A 1 189 ? 16.197 -2.475 -21.111 1.00 91.88 189 SER A CA 1
ATOM 1461 C C . SER A 1 189 ? 16.957 -2.578 -19.790 1.00 91.88 189 SER A C 1
ATOM 1463 O O . SER A 1 189 ? 16.590 -3.395 -18.940 1.00 91.88 189 SER A O 1
ATOM 1465 N N . TRP A 1 190 ? 17.929 -1.692 -19.583 1.00 92.56 190 TRP A N 1
ATOM 1466 C CA . TRP A 1 190 ? 18.660 -1.505 -18.348 1.00 92.56 190 TRP A CA 1
ATOM 1467 C C . TRP A 1 190 ? 17.709 -1.052 -17.245 1.00 92.56 190 TRP A C 1
ATOM 1469 O O . TRP A 1 190 ? 17.646 -1.714 -16.213 1.00 92.56 190 TRP A O 1
ATOM 1479 N N . MET A 1 191 ? 16.857 -0.051 -17.503 1.00 93.75 191 MET A N 1
ATOM 1480 C CA . MET A 1 191 ? 15.833 0.391 -16.541 1.00 93.75 191 MET A CA 1
ATOM 1481 C C . MET A 1 191 ? 14.895 -0.743 -16.110 1.00 93.75 191 MET A C 1
ATOM 1483 O O . MET A 1 191 ? 14.618 -0.927 -14.923 1.00 93.75 191 MET A O 1
ATOM 1487 N N . VAL A 1 192 ? 14.434 -1.562 -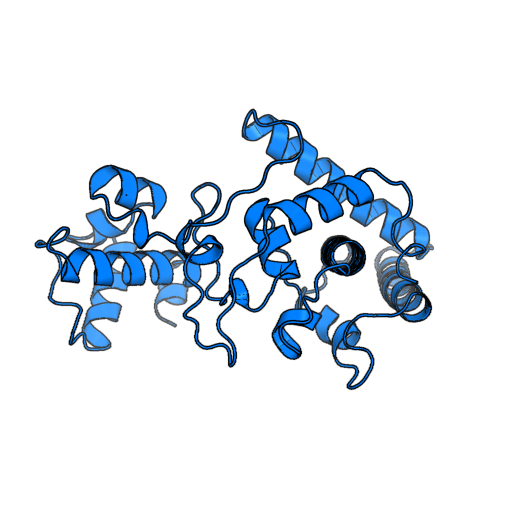17.061 1.00 92.81 192 VAL A N 1
ATOM 1488 C CA . VAL A 1 192 ? 13.606 -2.740 -16.755 1.00 92.81 192 VAL A CA 1
ATOM 1489 C C . VAL A 1 192 ? 14.386 -3.774 -15.935 1.00 92.81 192 VAL A C 1
ATOM 1491 O O . VAL A 1 192 ? 13.834 -4.373 -15.010 1.00 92.81 192 VAL A O 1
ATOM 1494 N N . SER A 1 193 ? 15.652 -4.016 -16.277 1.00 92.56 193 SER A N 1
ATOM 1495 C CA . SER A 1 193 ? 16.523 -4.966 -15.575 1.00 92.56 193 SER A CA 1
ATOM 1496 C C . SER A 1 193 ? 16.810 -4.526 -14.137 1.00 92.56 193 SER A C 1
ATOM 1498 O O . SER A 1 193 ? 16.709 -5.336 -13.209 1.00 92.56 193 SER A O 1
ATOM 1500 N N . TYR A 1 194 ? 17.093 -3.236 -13.947 1.00 93.75 194 TYR A N 1
ATOM 1501 C CA . TYR A 1 194 ? 17.284 -2.595 -12.653 1.00 93.75 194 TYR A CA 1
ATOM 1502 C C . TYR A 1 194 ? 16.044 -2.779 -11.774 1.00 93.75 194 TYR A C 1
ATOM 1504 O O . TYR A 1 194 ? 16.117 -3.431 -10.732 1.00 93.75 194 TYR A O 1
ATOM 1512 N N . ALA A 1 195 ? 14.876 -2.347 -12.254 1.00 94.31 195 ALA A N 1
ATOM 1513 C CA . ALA A 1 195 ? 13.622 -2.443 -11.512 1.00 94.31 195 ALA A CA 1
ATOM 1514 C C . ALA A 1 195 ? 13.264 -3.884 -11.116 1.00 94.31 195 ALA A C 1
ATOM 1516 O O . ALA A 1 195 ? 12.856 -4.161 -9.987 1.00 94.31 195 ALA A O 1
ATOM 1517 N N . ARG A 1 196 ? 13.467 -4.845 -12.026 1.00 92.44 196 ARG A N 1
ATOM 1518 C CA . ARG A 1 196 ? 13.264 -6.274 -11.735 1.00 92.44 196 ARG A CA 1
ATOM 1519 C C . ARG A 1 196 ? 14.241 -6.803 -10.696 1.00 92.44 196 ARG A C 1
ATOM 1521 O O . ARG A 1 196 ? 13.879 -7.672 -9.902 1.00 92.44 196 ARG A O 1
ATOM 1528 N N . THR A 1 197 ? 15.476 -6.311 -10.710 1.00 94.19 197 THR A N 1
ATOM 1529 C CA . THR A 1 197 ? 16.482 -6.674 -9.714 1.00 94.19 197 THR A CA 1
ATOM 1530 C C . THR A 1 197 ? 16.091 -6.151 -8.338 1.00 94.19 197 THR A C 1
ATOM 1532 O O . THR A 1 197 ? 16.163 -6.928 -7.386 1.00 94.19 197 THR A O 1
ATOM 1535 N N . CYS A 1 198 ? 15.607 -4.909 -8.240 1.00 94.75 198 CYS A N 1
ATOM 1536 C CA . CYS A 1 198 ? 15.074 -4.334 -7.002 1.00 94.75 198 CYS A CA 1
ATOM 1537 C C . CYS A 1 198 ? 13.901 -5.160 -6.466 1.00 94.75 198 CYS A C 1
ATOM 1539 O O . CYS A 1 198 ? 13.983 -5.677 -5.354 1.00 94.75 198 CYS A O 1
ATOM 1541 N N . LEU A 1 199 ? 12.887 -5.422 -7.297 1.00 92.62 199 LEU A N 1
ATOM 1542 C CA . LEU A 1 199 ? 11.737 -6.252 -6.929 1.00 92.62 199 LEU A CA 1
ATOM 1543 C C . LEU A 1 199 ? 12.154 -7.647 -6.432 1.00 92.62 199 LEU A C 1
ATOM 1545 O O . LEU A 1 199 ? 11.647 -8.141 -5.424 1.00 92.62 199 LEU A O 1
ATOM 1549 N N . ARG A 1 200 ? 13.095 -8.306 -7.122 1.00 91.38 200 ARG A N 1
ATOM 1550 C CA . ARG A 1 200 ? 13.608 -9.620 -6.705 1.00 91.38 200 ARG A CA 1
ATOM 1551 C C . ARG A 1 200 ? 14.318 -9.542 -5.354 1.00 91.38 200 ARG A C 1
ATOM 1553 O O . ARG A 1 200 ? 14.067 -10.394 -4.506 1.00 91.38 200 ARG A O 1
ATOM 1560 N N . LYS A 1 201 ? 15.179 -8.540 -5.154 1.00 93.62 201 LYS A N 1
ATOM 1561 C CA . LYS A 1 201 ? 15.905 -8.335 -3.892 1.00 93.62 201 LYS A CA 1
ATOM 1562 C C . LYS A 1 201 ? 14.951 -8.030 -2.738 1.00 93.62 201 LYS A C 1
ATOM 1564 O O . LYS A 1 201 ? 15.114 -8.603 -1.668 1.00 93.62 201 LYS A O 1
ATOM 1569 N N . GLN A 1 202 ? 13.925 -7.210 -2.958 1.00 92.00 202 GLN A N 1
ATOM 1570 C CA . GLN A 1 202 ? 12.909 -6.927 -1.943 1.00 92.00 202 GLN A CA 1
ATOM 1571 C C . GLN A 1 202 ? 12.134 -8.185 -1.550 1.00 92.00 202 GLN A C 1
ATOM 1573 O O . GLN A 1 202 ? 11.953 -8.452 -0.366 1.00 92.00 202 GLN A O 1
ATOM 1578 N N . ARG A 1 203 ? 11.744 -9.021 -2.519 1.00 88.94 203 ARG A N 1
ATOM 1579 C CA . ARG A 1 203 ? 11.106 -10.314 -2.223 1.00 88.94 203 ARG A CA 1
ATOM 1580 C C . ARG A 1 203 ? 12.024 -11.262 -1.454 1.00 88.94 203 ARG A C 1
ATOM 1582 O O . ARG A 1 203 ? 11.562 -11.932 -0.536 1.00 88.94 203 ARG A O 1
ATOM 1589 N N . GLU A 1 204 ? 13.305 -11.318 -1.810 1.00 90.00 204 GLU A N 1
ATOM 1590 C CA . GLU A 1 204 ? 14.307 -12.121 -1.101 1.00 90.00 204 GLU A CA 1
ATOM 1591 C C . GLU A 1 204 ? 14.468 -11.655 0.353 1.00 90.00 204 GLU A C 1
ATOM 1593 O O . GLU A 1 204 ? 14.413 -12.476 1.270 1.00 90.00 204 GLU A O 1
ATOM 1598 N N . LEU A 1 205 ? 14.591 -10.342 0.573 1.00 91.56 205 LEU A N 1
ATOM 1599 C CA . LEU A 1 205 ? 14.644 -9.742 1.907 1.00 91.56 205 LEU A CA 1
ATOM 1600 C C . LEU A 1 205 ? 13.376 -10.049 2.708 1.00 91.56 205 LEU A C 1
ATOM 1602 O O . LEU A 1 205 ? 13.471 -10.546 3.827 1.00 91.56 205 LEU A O 1
ATOM 1606 N N . ASN A 1 206 ? 12.197 -9.842 2.120 1.00 89.25 206 ASN A N 1
ATOM 1607 C CA . ASN A 1 206 ? 10.919 -10.136 2.765 1.00 89.25 206 ASN A CA 1
ATOM 1608 C C . ASN A 1 206 ? 10.794 -11.618 3.136 1.00 89.25 206 ASN A C 1
ATOM 1610 O O . ASN A 1 206 ? 10.334 -11.937 4.229 1.00 89.25 206 ASN A O 1
ATOM 1614 N N . SER A 1 207 ? 11.228 -12.528 2.260 1.00 87.69 207 SER A N 1
ATOM 1615 C CA . SER A 1 207 ? 11.217 -13.967 2.536 1.00 87.69 207 SER A CA 1
ATOM 1616 C C . SER A 1 207 ? 12.122 -14.323 3.719 1.00 87.69 207 SER A C 1
ATOM 1618 O O . SER A 1 207 ? 11.689 -15.038 4.625 1.00 87.69 207 SER A O 1
ATOM 1620 N N . ARG A 1 208 ? 13.339 -13.762 3.762 1.00 90.19 208 ARG A N 1
ATOM 1621 C CA . ARG A 1 208 ? 14.298 -13.973 4.858 1.00 90.19 208 ARG A CA 1
ATOM 1622 C C . ARG A 1 208 ? 13.800 -13.414 6.185 1.00 90.19 208 ARG A C 1
ATOM 1624 O O . ARG A 1 208 ? 13.808 -14.132 7.177 1.00 90.19 208 ARG A O 1
ATOM 1631 N N . LEU A 1 209 ? 13.332 -12.166 6.198 1.00 89.19 209 LEU A N 1
ATOM 1632 C CA . LEU A 1 209 ? 12.861 -11.497 7.416 1.00 89.19 209 LEU A CA 1
ATOM 1633 C C . LEU A 1 209 ? 11.617 -12.161 8.014 1.00 89.19 209 LEU A C 1
ATOM 1635 O O . LEU A 1 209 ? 11.371 -12.047 9.211 1.00 89.19 209 LEU A O 1
ATOM 1639 N N . ARG A 1 210 ? 10.822 -12.849 7.191 1.00 83.06 210 ARG A N 1
ATOM 1640 C CA . ARG A 1 210 ? 9.552 -13.453 7.617 1.00 83.06 210 ARG A CA 1
ATOM 1641 C C . ARG A 1 210 ? 9.624 -14.953 7.843 1.00 83.06 210 ARG A C 1
ATOM 1643 O O . ARG A 1 210 ? 8.643 -15.522 8.313 1.00 83.06 210 ARG A O 1
ATOM 1650 N N . GLY A 1 211 ? 10.719 -15.601 7.451 1.00 83.25 211 GLY A N 1
ATOM 1651 C CA . GLY A 1 211 ? 10.837 -17.059 7.490 1.00 83.25 211 GLY A CA 1
ATOM 1652 C C . GLY A 1 211 ? 9.802 -17.786 6.620 1.00 83.25 211 GLY A C 1
ATOM 1653 O O . GLY A 1 211 ? 9.509 -18.951 6.870 1.00 83.25 211 GLY A O 1
ATOM 1654 N N . LYS A 1 212 ? 9.220 -17.113 5.617 1.00 77.00 212 LYS A N 1
ATOM 1655 C CA . LYS A 1 212 ? 8.257 -17.699 4.671 1.00 77.00 212 LYS A CA 1
ATOM 1656 C C . LYS A 1 212 ? 8.883 -17.728 3.282 1.00 77.00 212 LYS A C 1
ATOM 1658 O O . LYS A 1 212 ? 9.294 -16.685 2.770 1.00 77.00 212 LYS A O 1
ATOM 1663 N N . SER A 1 213 ? 8.953 -18.904 2.668 1.00 67.00 213 SER A N 1
ATOM 1664 C CA . SER A 1 213 ? 9.425 -19.099 1.295 1.00 67.00 213 SER A CA 1
ATOM 1665 C C . SER A 1 213 ? 8.307 -19.681 0.424 1.00 67.00 213 SER A C 1
ATOM 1667 O O . SER A 1 213 ? 7.423 -20.384 0.910 1.00 67.00 213 SER A O 1
ATOM 1669 N N . GLY A 1 214 ? 8.337 -19.368 -0.872 1.00 68.00 214 GLY A N 1
ATOM 1670 C CA . GLY A 1 214 ? 7.366 -19.877 -1.842 1.00 68.00 214 GLY A CA 1
ATOM 1671 C C . GLY A 1 214 ? 6.140 -18.981 -2.072 1.00 68.00 214 GLY A C 1
ATOM 1672 O O . GLY A 1 214 ? 6.067 -17.865 -1.551 1.00 68.00 214 GLY A O 1
ATOM 1673 N N . PRO A 1 215 ? 5.201 -19.445 -2.918 1.00 74.50 215 PRO A N 1
ATOM 1674 C CA . PRO A 1 215 ? 3.997 -18.704 -3.259 1.00 74.50 215 PRO A CA 1
ATOM 1675 C C . PRO A 1 215 ? 3.092 -18.585 -2.031 1.00 74.50 215 PRO A C 1
ATOM 1677 O O . PRO A 1 215 ? 2.417 -19.532 -1.640 1.00 74.50 215 PRO A O 1
ATOM 1680 N N . TYR A 1 216 ? 3.088 -17.404 -1.421 1.00 83.06 216 TYR A N 1
ATOM 1681 C CA . TYR A 1 216 ? 2.268 -17.086 -0.258 1.00 83.06 216 TYR A CA 1
ATOM 1682 C C . TYR A 1 216 ? 1.533 -15.774 -0.494 1.00 83.06 216 TYR A C 1
ATOM 1684 O O . TYR A 1 216 ? 2.106 -14.839 -1.048 1.00 83.06 216 TYR A O 1
ATOM 1692 N N . GLY A 1 217 ? 0.287 -15.698 -0.047 1.00 90.31 217 GLY A N 1
ATOM 1693 C CA . GLY A 1 217 ? -0.472 -14.462 0.039 1.00 90.31 217 GLY A CA 1
ATOM 1694 C C . GLY A 1 217 ? -1.740 -14.696 0.845 1.00 90.31 217 GLY A C 1
ATOM 1695 O O . GLY A 1 217 ? -2.320 -15.779 0.790 1.00 90.31 217 GLY A O 1
ATOM 1696 N N . GLU A 1 218 ? -2.149 -13.693 1.604 1.00 93.62 218 GLU A N 1
ATOM 1697 C CA . GLU A 1 218 ? -3.308 -13.751 2.491 1.00 93.62 218 GLU A CA 1
ATOM 1698 C C . GLU A 1 218 ? -4.132 -12.478 2.344 1.00 93.62 218 GLU A C 1
ATOM 1700 O O . GLU A 1 218 ? -3.589 -11.404 2.113 1.00 93.62 218 GLU A O 1
ATOM 1705 N N . LEU A 1 219 ? -5.446 -12.586 2.487 1.00 95.50 219 LEU A N 1
ATOM 1706 C CA . LEU A 1 219 ? -6.330 -11.438 2.645 1.00 95.50 219 LEU A CA 1
ATOM 1707 C C . LEU A 1 219 ? -7.312 -11.747 3.773 1.00 95.50 219 LEU A C 1
ATOM 1709 O O . LEU A 1 219 ? -7.624 -12.919 3.977 1.00 95.50 219 LEU A O 1
ATOM 1713 N N . PRO A 1 220 ? -7.838 -10.720 4.459 1.00 94.31 220 PRO A N 1
ATOM 1714 C CA . PRO A 1 220 ? -8.937 -10.889 5.400 1.00 94.31 220 PRO A CA 1
ATOM 1715 C C . PRO A 1 220 ? -10.102 -11.682 4.795 1.00 94.31 220 PRO A C 1
ATOM 1717 O O . PRO A 1 220 ? -10.547 -11.379 3.683 1.00 94.31 220 PRO A O 1
ATOM 1720 N N . ASP A 1 221 ? -10.649 -12.636 5.553 1.00 92.25 221 ASP A N 1
ATOM 1721 C CA . ASP A 1 221 ? -11.716 -13.543 5.100 1.00 92.25 221 ASP A CA 1
ATOM 1722 C C . ASP A 1 221 ? -12.942 -12.802 4.557 1.00 92.25 221 ASP A C 1
ATOM 1724 O O . ASP A 1 221 ? -13.575 -13.242 3.594 1.00 92.25 221 ASP A O 1
ATOM 1728 N N . GLN A 1 222 ? -13.247 -11.617 5.099 1.00 91.19 222 GLN A N 1
ATOM 1729 C CA . GLN A 1 222 ? -14.338 -10.781 4.599 1.00 91.19 222 GLN A CA 1
ATOM 1730 C C . GLN A 1 222 ? -14.186 -10.427 3.110 1.00 91.19 222 GLN A C 1
ATOM 1732 O O . GLN A 1 222 ? -15.186 -10.333 2.403 1.00 91.19 222 GLN A O 1
ATOM 1737 N N . LEU A 1 223 ? -12.963 -10.274 2.598 1.00 93.31 223 LEU A N 1
ATOM 1738 C CA . LEU A 1 223 ? -12.718 -9.998 1.177 1.00 93.31 223 LEU A CA 1
ATOM 1739 C C . LEU A 1 223 ? -12.858 -11.251 0.296 1.00 93.31 223 LEU A C 1
ATOM 1741 O O . LEU A 1 223 ? -13.073 -11.132 -0.914 1.00 93.31 223 LEU A O 1
ATOM 1745 N N . LEU A 1 224 ? -12.741 -12.438 0.895 1.00 94.00 224 LEU A N 1
ATOM 1746 C CA . LEU A 1 224 ? -12.766 -13.735 0.216 1.00 94.00 224 LEU A CA 1
ATOM 1747 C C . LEU A 1 224 ? -14.162 -14.370 0.205 1.00 94.00 224 LEU A C 1
ATOM 1749 O O . LEU A 1 224 ? -14.493 -15.103 -0.724 1.00 94.00 224 LEU A O 1
ATOM 1753 N N . VAL A 1 225 ? -14.982 -14.074 1.216 1.00 93.06 225 VAL A N 1
ATOM 1754 C CA . VAL A 1 225 ? -16.289 -14.715 1.422 1.00 93.06 225 VAL A CA 1
ATOM 1755 C C . VAL A 1 225 ? -17.448 -13.733 1.239 1.00 93.06 225 VAL A C 1
ATOM 1757 O O . VAL A 1 225 ? -18.476 -14.087 0.661 1.00 93.06 225 VAL A O 1
ATOM 1760 N N . ASN A 1 226 ? -17.309 -12.481 1.688 1.00 90.56 226 ASN A N 1
ATOM 1761 C CA . ASN A 1 226 ? -18.414 -11.525 1.674 1.00 90.56 226 ASN A CA 1
ATOM 1762 C C . ASN A 1 226 ? -18.438 -10.688 0.386 1.00 90.56 226 ASN A C 1
ATOM 1764 O O . ASN A 1 226 ? -17.692 -9.719 0.223 1.00 90.56 226 ASN A O 1
ATOM 1768 N N . GLY A 1 227 ? -19.383 -11.011 -0.500 1.00 88.38 227 GLY A N 1
ATOM 1769 C CA . GLY A 1 227 ? -19.579 -10.295 -1.761 1.00 88.38 227 GLY A CA 1
ATOM 1770 C C . GLY A 1 227 ? -20.157 -8.877 -1.639 1.00 88.38 227 GLY A C 1
ATOM 1771 O O . GLY A 1 227 ? -20.127 -8.124 -2.614 1.00 88.38 227 GLY A O 1
ATOM 1772 N N . LYS A 1 228 ? -20.697 -8.491 -0.474 1.00 89.12 228 LYS A N 1
ATOM 1773 C CA . LYS A 1 228 ? -21.392 -7.210 -0.278 1.00 89.12 228 LYS A CA 1
ATOM 1774 C C . LYS A 1 228 ? -20.404 -6.049 -0.185 1.00 89.12 228 LYS A C 1
ATOM 1776 O O . LYS A 1 228 ? -19.743 -5.870 0.836 1.00 89.12 228 LYS A O 1
ATOM 1781 N N . SER A 1 229 ? -20.359 -5.230 -1.226 1.00 85.06 229 SER A N 1
ATOM 1782 C CA . SER A 1 229 ? -19.447 -4.093 -1.374 1.00 85.06 229 SER A CA 1
ATOM 1783 C C . SER A 1 229 ? -20.184 -2.838 -1.837 1.00 85.06 229 SER A C 1
ATOM 1785 O O . SER A 1 229 ? -21.363 -2.897 -2.182 1.00 85.06 229 SER A O 1
ATOM 1787 N N . ASN A 1 230 ? -19.470 -1.711 -1.891 1.00 78.94 230 ASN A N 1
ATOM 1788 C CA . ASN A 1 230 ? -19.947 -0.502 -2.576 1.00 78.94 230 ASN A CA 1
ATOM 1789 C C . ASN A 1 230 ? -19.834 -0.613 -4.109 1.00 78.94 230 ASN A C 1
ATOM 1791 O O . ASN A 1 230 ? -20.171 0.326 -4.829 1.00 78.94 230 ASN A O 1
ATOM 1795 N N . PHE A 1 231 ? -19.339 -1.740 -4.627 1.00 81.38 231 PHE A N 1
ATOM 1796 C CA . PHE A 1 231 ? -19.287 -1.994 -6.056 1.00 81.38 231 PHE A CA 1
ATOM 1797 C C . PHE A 1 231 ? -20.658 -2.430 -6.584 1.00 81.38 231 PHE A C 1
ATOM 1799 O O . PHE A 1 231 ? -21.442 -3.066 -5.885 1.00 81.38 231 PHE A O 1
ATOM 1806 N N . ARG A 1 232 ? -20.937 -2.117 -7.855 1.00 81.75 232 ARG A N 1
ATOM 1807 C CA . ARG A 1 232 ? -22.250 -2.341 -8.487 1.00 81.75 232 ARG A CA 1
ATOM 1808 C C . ARG A 1 232 ? -22.707 -3.807 -8.468 1.00 81.75 232 ARG A C 1
ATOM 1810 O O . ARG A 1 232 ? -23.906 -4.064 -8.523 1.00 81.75 232 ARG A O 1
ATOM 1817 N N . SER A 1 233 ? -21.779 -4.758 -8.421 1.00 82.75 233 SER A N 1
ATOM 1818 C CA . SER A 1 233 ? -22.072 -6.192 -8.389 1.00 82.75 233 SER A CA 1
ATOM 1819 C C . SER A 1 233 ? -21.445 -6.864 -7.174 1.00 82.75 233 SER A C 1
ATOM 1821 O O . SER A 1 233 ? -20.281 -6.619 -6.856 1.00 82.75 233 SER A O 1
ATOM 1823 N N . ALA A 1 234 ? -22.193 -7.772 -6.546 1.00 85.75 234 ALA A N 1
ATOM 1824 C CA . ALA A 1 234 ? -21.657 -8.613 -5.487 1.00 85.75 234 ALA A CA 1
ATOM 1825 C C . ALA A 1 234 ? -20.536 -9.506 -6.037 1.00 85.75 234 ALA A C 1
ATOM 1827 O O . ALA A 1 234 ? -20.735 -10.227 -7.015 1.00 85.75 234 ALA A O 1
ATOM 1828 N N . GLN A 1 235 ? -19.354 -9.436 -5.429 1.00 90.12 235 GLN A N 1
ATOM 1829 C CA . GLN A 1 235 ? -18.179 -10.191 -5.863 1.00 90.12 235 GLN A CA 1
ATOM 1830 C C . GLN A 1 235 ? -17.173 -10.341 -4.724 1.00 90.12 235 GLN A C 1
ATOM 1832 O O . GLN A 1 235 ? -17.090 -9.486 -3.844 1.00 90.12 235 GLN A O 1
ATOM 1837 N N . VAL A 1 236 ? -16.388 -11.410 -4.779 1.00 93.38 236 VAL A N 1
ATOM 1838 C CA . VAL A 1 236 ? -15.300 -11.709 -3.840 1.00 93.38 236 VAL A CA 1
ATOM 1839 C C . VAL A 1 236 ? -13.967 -11.729 -4.575 1.00 93.38 236 VAL A C 1
ATOM 1841 O O . VAL A 1 236 ? -13.939 -11.850 -5.802 1.00 93.38 236 VAL A O 1
ATOM 1844 N N . VAL A 1 237 ? -12.859 -11.633 -3.843 1.00 94.19 237 VAL A N 1
ATOM 1845 C CA . VAL A 1 237 ? -11.524 -11.741 -4.441 1.00 94.19 237 VAL A CA 1
ATOM 1846 C C . VAL A 1 237 ? -11.212 -13.215 -4.746 1.00 94.19 237 VAL A C 1
ATOM 1848 O O . VAL A 1 237 ? -11.119 -14.018 -3.817 1.00 94.19 237 VAL A O 1
ATOM 1851 N N . PRO A 1 238 ? -10.976 -13.606 -6.015 1.00 94.25 238 PRO A N 1
ATOM 1852 C CA . PRO A 1 238 ? -10.604 -14.975 -6.380 1.00 94.25 238 PRO A CA 1
ATOM 1853 C C . PRO A 1 238 ? -9.109 -15.233 -6.112 1.00 94.25 238 PRO A C 1
ATOM 1855 O O . PRO A 1 238 ? -8.341 -15.553 -7.023 1.00 94.25 238 PRO A O 1
ATOM 1858 N N . LEU A 1 239 ? -8.688 -15.063 -4.854 1.00 95.12 239 LEU A N 1
ATOM 1859 C CA . LEU A 1 239 ? -7.287 -14.908 -4.458 1.00 95.12 239 LEU A CA 1
ATOM 1860 C C . LEU A 1 239 ? -6.392 -16.060 -4.926 1.00 95.12 239 LEU A C 1
ATOM 1862 O O . LEU A 1 239 ? -5.359 -15.807 -5.539 1.00 95.12 239 LEU A O 1
ATOM 1866 N N . ALA A 1 240 ? -6.804 -17.314 -4.718 1.00 94.00 240 ALA A N 1
ATOM 1867 C CA . ALA A 1 240 ? -6.002 -18.482 -5.090 1.00 94.00 240 ALA A CA 1
ATOM 1868 C C . ALA A 1 240 ? -5.619 -18.489 -6.582 1.00 94.00 240 ALA A C 1
ATOM 1870 O O . ALA A 1 240 ? -4.467 -18.727 -6.931 1.00 94.00 240 ALA A O 1
ATOM 1871 N N . ARG A 1 241 ? -6.566 -18.151 -7.469 1.00 94.12 241 ARG A N 1
ATOM 1872 C CA . ARG A 1 241 ? -6.330 -18.108 -8.924 1.00 94.12 241 ARG A CA 1
ATOM 1873 C C . ARG A 1 241 ? -5.452 -16.930 -9.330 1.00 94.12 241 ARG A C 1
ATOM 1875 O O . ARG A 1 241 ? -4.656 -17.048 -10.258 1.00 94.12 241 ARG A O 1
ATOM 1882 N N . LEU A 1 242 ? -5.619 -15.792 -8.657 1.00 95.00 242 LEU A N 1
ATOM 1883 C CA . LEU A 1 242 ? -4.805 -14.602 -8.899 1.00 95.00 242 LEU A CA 1
ATOM 1884 C C . LEU A 1 242 ? -3.353 -14.842 -8.482 1.00 95.00 242 LEU A C 1
ATOM 1886 O O . LEU A 1 242 ? -2.448 -14.525 -9.250 1.00 95.00 242 LEU A O 1
ATOM 1890 N N . LEU A 1 243 ? -3.134 -15.444 -7.310 1.00 94.69 243 LEU A N 1
ATOM 1891 C CA . LEU A 1 243 ? -1.800 -15.780 -6.819 1.00 94.69 243 LEU A CA 1
ATOM 1892 C C . LEU A 1 243 ? -1.134 -16.851 -7.683 1.00 94.69 243 LEU A C 1
ATOM 1894 O O . LEU A 1 243 ? 0.021 -16.671 -8.054 1.00 94.69 243 LEU A O 1
ATOM 1898 N N . ASP A 1 244 ? -1.845 -17.914 -8.064 1.00 93.75 244 ASP A N 1
ATOM 1899 C CA . ASP A 1 244 ? -1.306 -18.937 -8.969 1.00 93.75 244 ASP A CA 1
ATOM 1900 C C . ASP A 1 244 ? -0.834 -18.321 -10.300 1.00 93.75 244 ASP A C 1
ATOM 1902 O O . ASP A 1 244 ? 0.320 -18.476 -10.715 1.00 93.75 244 ASP A O 1
ATOM 1906 N N . ALA A 1 245 ? -1.681 -17.492 -10.922 1.00 93.50 245 ALA A N 1
ATOM 1907 C CA . ALA A 1 245 ? -1.314 -16.773 -12.137 1.00 93.50 245 ALA A CA 1
ATOM 1908 C C . ALA A 1 245 ? -0.113 -15.836 -11.921 1.00 93.50 245 ALA A C 1
ATOM 1910 O O . ALA A 1 245 ? 0.809 -15.829 -12.740 1.00 93.50 245 ALA A O 1
ATOM 1911 N N . TYR A 1 246 ? -0.093 -15.079 -10.823 1.00 94.00 246 TYR A N 1
ATOM 1912 C CA . TYR A 1 246 ? 1.000 -14.173 -10.480 1.00 94.00 246 TYR A CA 1
ATOM 1913 C C . TYR A 1 246 ? 2.328 -14.911 -10.328 1.00 94.00 246 TYR A C 1
ATOM 1915 O O . TYR A 1 246 ? 3.302 -14.583 -11.011 1.00 94.00 246 TYR A O 1
ATOM 1923 N N . TRP A 1 247 ? 2.365 -15.948 -9.493 1.00 92.12 247 TRP A N 1
ATOM 1924 C CA . TRP A 1 247 ? 3.583 -16.696 -9.213 1.00 92.12 247 TRP A CA 1
ATOM 1925 C C . TRP A 1 247 ? 4.088 -17.447 -10.447 1.00 92.12 247 TRP A C 1
ATOM 1927 O O . TRP A 1 247 ? 5.289 -17.390 -10.726 1.00 92.12 247 TRP A O 1
ATOM 1937 N N . SER A 1 248 ? 3.186 -18.029 -11.251 1.00 91.19 248 SER A N 1
ATOM 1938 C CA . SER A 1 248 ? 3.536 -18.731 -12.499 1.00 91.19 248 SER A CA 1
ATOM 1939 C C . SER A 1 248 ? 4.229 -17.844 -13.541 1.00 91.19 248 SER A C 1
ATOM 1941 O O . SER A 1 248 ? 5.030 -18.326 -14.343 1.00 91.19 248 SER A O 1
ATOM 1943 N N . ILE A 1 249 ? 3.930 -16.543 -13.541 1.00 89.56 249 ILE A N 1
ATOM 1944 C CA . ILE A 1 249 ? 4.503 -15.572 -14.477 1.00 89.56 249 ILE A CA 1
ATOM 1945 C C . ILE A 1 249 ? 5.725 -14.884 -13.862 1.00 89.56 249 ILE A C 1
ATOM 1947 O O . ILE A 1 249 ? 6.690 -14.591 -14.568 1.00 89.56 249 ILE A O 1
ATOM 1951 N N . SER A 1 250 ? 5.716 -14.650 -12.549 1.00 85.19 250 SER A N 1
ATOM 1952 C CA . SER A 1 250 ? 6.796 -13.962 -11.835 1.00 85.19 250 SER A CA 1
ATOM 1953 C C . SER A 1 250 ? 8.146 -14.691 -11.893 1.00 85.19 250 SER A C 1
ATOM 1955 O O . SER A 1 250 ? 9.190 -14.052 -11.787 1.00 85.19 250 SER A O 1
ATOM 1957 N N . SER A 1 251 ? 8.128 -16.013 -12.090 1.00 75.44 251 SER A N 1
ATOM 1958 C CA . SER A 1 251 ? 9.317 -16.856 -12.252 1.00 75.44 251 SER A CA 1
ATOM 1959 C C . SER A 1 251 ? 9.919 -16.793 -13.663 1.00 75.44 251 SER A C 1
ATOM 1961 O O . SER A 1 251 ? 11.040 -17.256 -13.884 1.00 75.44 251 SER A O 1
ATOM 1963 N N . LYS A 1 252 ? 9.211 -16.202 -14.637 1.00 74.44 252 LYS A N 1
ATOM 1964 C CA . LYS A 1 252 ? 9.649 -16.118 -16.035 1.00 74.44 252 LYS A CA 1
ATOM 1965 C C . LYS A 1 252 ? 10.528 -14.892 -16.290 1.00 74.44 252 LYS A C 1
ATOM 1967 O O . LYS A 1 252 ? 10.263 -13.789 -15.821 1.00 74.44 252 LYS A O 1
ATOM 1972 N N . LYS A 1 253 ? 11.523 -15.048 -17.175 1.00 58.75 253 LYS A N 1
ATOM 1973 C CA . LYS A 1 253 ? 12.404 -13.951 -17.640 1.00 58.75 253 LYS A CA 1
ATOM 1974 C C . LYS A 1 253 ? 11.658 -12.838 -18.407 1.00 58.75 253 LYS A C 1
ATOM 1976 O O . LYS A 1 253 ? 12.131 -11.701 -18.466 1.00 58.75 253 LYS A O 1
ATOM 1981 N N . SER A 1 254 ? 10.501 -13.129 -19.010 1.00 58.66 254 SER A N 1
ATOM 1982 C CA . SER A 1 254 ? 9.693 -12.156 -19.758 1.00 58.66 254 SER A CA 1
ATOM 1983 C C . SER A 1 254 ? 8.205 -12.480 -19.662 1.00 58.66 254 SER A C 1
ATOM 1985 O O . SER A 1 254 ? 7.798 -13.582 -20.006 1.00 58.66 254 SER A O 1
ATOM 1987 N N . TYR A 1 255 ? 7.402 -11.507 -19.230 1.00 61.41 255 TYR A N 1
ATOM 1988 C CA . TYR A 1 255 ? 5.958 -11.662 -19.000 1.00 61.41 255 TYR A CA 1
ATOM 1989 C C . TYR A 1 255 ? 5.086 -10.726 -19.849 1.00 61.41 255 TYR A C 1
ATOM 1991 O O . TYR A 1 255 ? 3.864 -10.815 -19.845 1.00 61.41 255 TYR A O 1
ATOM 1999 N N . TRP A 1 256 ? 5.707 -9.853 -20.644 1.00 53.47 256 TRP A N 1
ATOM 2000 C CA . TRP A 1 256 ? 5.022 -8.852 -21.471 1.00 53.47 256 TRP A CA 1
ATOM 2001 C C . TRP A 1 256 ? 4.416 -9.391 -22.761 1.00 53.47 256 TRP A C 1
ATOM 2003 O O . TRP A 1 256 ? 3.620 -8.713 -23.406 1.00 53.47 256 TRP A O 1
ATOM 2013 N N . ARG A 1 257 ? 4.869 -10.572 -23.188 1.00 48.91 257 ARG A N 1
ATOM 2014 C CA . ARG A 1 257 ? 4.556 -11.143 -24.503 1.00 48.91 257 ARG A CA 1
ATOM 2015 C C . ARG A 1 257 ? 3.365 -12.101 -24.475 1.00 48.91 257 ARG A C 1
ATOM 2017 O O . ARG A 1 257 ? 2.851 -12.428 -25.535 1.00 48.91 257 ARG A O 1
ATOM 2024 N N . GLU A 1 258 ? 2.931 -12.527 -23.290 1.00 41.25 258 GLU A N 1
ATOM 2025 C CA . GLU A 1 258 ? 1.975 -13.632 -23.121 1.00 41.25 258 GLU A CA 1
ATOM 2026 C C . GLU A 1 258 ? 0.510 -13.178 -22.984 1.00 41.25 258 GLU A C 1
ATOM 2028 O O . GLU A 1 258 ? -0.377 -14.011 -22.862 1.00 41.25 258 GLU A O 1
ATOM 2033 N N . GLY A 1 259 ? 0.233 -11.870 -23.015 1.00 42.72 259 GLY A N 1
ATOM 2034 C CA . GLY A 1 259 ? -1.117 -11.311 -22.862 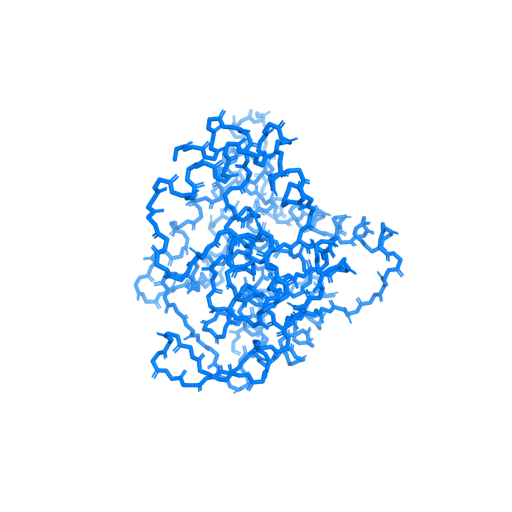1.00 42.72 259 GLY A CA 1
ATOM 2035 C C . GLY A 1 259 ? -1.928 -11.177 -24.158 1.00 42.72 259 GLY A C 1
ATOM 2036 O O . GLY A 1 259 ? -2.672 -10.200 -24.268 1.00 42.72 259 GLY A O 1
ATOM 2037 N N . LYS A 1 260 ? -1.741 -12.074 -25.137 1.00 35.69 260 LYS A N 1
ATOM 2038 C CA . LYS A 1 260 ? -2.609 -12.155 -26.326 1.00 35.69 260 LYS A CA 1
ATOM 2039 C C . LYS A 1 260 ? -3.814 -13.041 -26.046 1.00 35.69 260 LYS A C 1
ATOM 2041 O O . LYS A 1 260 ? -3.594 -14.144 -25.506 1.00 35.69 260 LYS A O 1
#

Secondary structure (DSSP, 8-state):
-HHHHTT--HHHHHHHHHHHHHHHHTTTTTTS---TT--HHHHHHHHHHHHTT-THHHHHTS-HHHHHHHH--GGG--EETTEEPPS--GGG-HHHHHHHHHT-----HHHHHH-----TT-HHHHHHHHHHHHHHHHHHHHTT--GGGGHHHH--TT-SS--HHHHHHHHHHHHHHHHHHHSS---HHHHHHHHHHHHHHHHHHHHHHHT--SS-----HHHHH----SSSS-----HHHHHHHHHHHHTSS--SS---

pLDDT: mean 88.33, std 10.11, range [35.69, 96.75]

Nearest PDB structures (foldseek):
  8c0z-assembly1_A  TM=7.414E-01  e=2.268E-04  Aromatoleum aromaticum

Mean predicted aligned error: 5.78 Å

Foldseek 3Di:
DLCVVLVHDCQQLVLLLQLLQVCVVVPQCVQQDNPPPDDPVSVSVLSVCLSVCHRVNVLSVDQLVVNCVVRNSLLSQWAEPSHHDGPDLCQFPLLCQLCVQLVHPQDLLLCVVPIHPDDPPCLLVSLLSNVLSQLLVLLCVVLPHDSVVCCVCQVDPVCNHDAPVSSLVSLQVSQVSVCVVVVHHGHSVNSSVRSLVVVVVVVVVVCVVPVHDDQGTDTNVCQAPWQDDPDPGRGHHPNVSNSVSNRVQNPDPDSNPPND